Protein AF-A0A077ZSB2-F1 (afdb_monomer_lite)

Foldseek 3Di:
DVLVCLQCVLVVVLVVCVVCLVVCVVDPVVCVVCVVLVPFFDSPDNLLSVLSSLVSVLVSVLVCCVPPVVVPVVVSLVVNLVSLVVNLVSLVPPVGGPDPLVSVLSNLVSVLSNVLSVLVNVLVPPPDDPVRNVVSVVVNVVSVVVNVVSVVVVVCVVVVVVVVVCVVCVVVVVVVVVVVVVVVVVVVVVVVVVVVVVVVVVCVVPPPPDDDDDDPPPVVVVVVVVVVVVVVVVVVVVVVVVVVVVVVVVVVVVVVVVVVVVVVVVVLVPDPDVRPVVVVVVVVVVVVVVVVVVVVVVVVVVVVVVVVVVVVVVVVVVVVVVVVVVVVVVVVVVVVD

pLDDT: mean 81.07, std 14.46, range [44.09, 97.81]

Organism: Stylonychia lemnae (NCBI:txid5949)

Structure (mmCIF, N/CA/C/O backbone):
data_AF-A0A077ZSB2-F1
#
_entry.id   AF-A0A077ZSB2-F1
#
loop_
_atom_site.group_PDB
_atom_site.id
_atom_site.type_symbol
_atom_site.label_atom_id
_atom_site.label_alt_id
_atom_site.label_comp_id
_atom_site.label_asym_id
_atom_site.label_entity_id
_atom_site.label_seq_id
_atom_site.pdbx_PDB_ins_code
_atom_site.Cartn_x
_atom_site.Cartn_y
_atom_site.Cartn_z
_atom_site.occupancy
_atom_site.B_iso_or_equiv
_atom_site.auth_seq_id
_atom_site.auth_comp_id
_atom_site.auth_asym_id
_atom_site.auth_atom_id
_atom_site.pdbx_PDB_model_num
ATOM 1 N N . MET A 1 1 ? 2.106 -27.077 -16.734 1.00 80.88 1 MET A N 1
ATOM 2 C CA . MET A 1 1 ? 1.036 -27.061 -15.708 1.00 80.88 1 MET A CA 1
ATOM 3 C C . MET A 1 1 ? 1.114 -25.832 -14.797 1.00 80.88 1 MET A C 1
ATOM 5 O O . MET A 1 1 ? 0.151 -25.081 -14.776 1.00 80.88 1 MET A O 1
ATOM 9 N N . LEU A 1 2 ? 2.244 -25.557 -14.123 1.00 84.25 2 LEU A N 1
ATOM 10 C CA . LEU A 1 2 ? 2.398 -24.387 -13.229 1.00 84.25 2 LEU A CA 1
ATOM 11 C C . LEU A 1 2 ? 2.104 -23.034 -13.900 1.00 84.25 2 LEU A C 1
ATOM 13 O O . LEU A 1 2 ? 1.427 -22.194 -13.317 1.00 84.25 2 LEU A O 1
ATOM 17 N N . PHE A 1 3 ? 2.546 -22.854 -15.148 1.00 83.38 3 PHE A N 1
ATOM 18 C CA . PHE A 1 3 ? 2.273 -21.639 -15.919 1.00 83.38 3 PHE A CA 1
ATOM 19 C C . PHE A 1 3 ? 0.771 -21.382 -16.103 1.00 83.38 3 PHE A C 1
ATOM 21 O O . PHE A 1 3 ? 0.303 -20.279 -15.848 1.00 83.38 3 PHE A O 1
ATOM 28 N N . VAL A 1 4 ? 0.005 -22.422 -16.455 1.00 86.25 4 VAL A N 1
ATOM 29 C CA . VAL A 1 4 ? -1.449 -22.322 -16.657 1.00 86.25 4 VAL A CA 1
ATOM 30 C C . VAL A 1 4 ? -2.137 -21.901 -15.361 1.00 86.25 4 VAL A C 1
ATOM 32 O O . VAL A 1 4 ? -2.891 -20.934 -15.368 1.00 86.25 4 VAL A O 1
ATOM 35 N N . VAL A 1 5 ? -1.797 -22.549 -14.240 1.00 87.44 5 VAL A N 1
ATOM 36 C CA . VAL A 1 5 ? -2.336 -22.216 -12.909 1.00 87.44 5 VAL A CA 1
ATOM 37 C C . VAL A 1 5 ? -2.043 -20.759 -12.538 1.00 87.44 5 VAL A C 1
ATOM 39 O O . VAL A 1 5 ? -2.923 -20.048 -12.050 1.00 87.44 5 VAL A O 1
ATOM 42 N N . TYR A 1 6 ? -0.822 -20.294 -12.810 1.00 86.00 6 TYR A N 1
ATOM 43 C CA . TYR A 1 6 ? -0.421 -18.920 -12.529 1.00 86.00 6 TYR A CA 1
ATOM 44 C C . TYR A 1 6 ? -1.165 -17.914 -13.419 1.00 86.00 6 TYR A C 1
ATOM 46 O O . TYR A 1 6 ? -1.637 -16.895 -12.921 1.00 86.00 6 TYR A O 1
ATOM 54 N N . THR A 1 7 ? -1.361 -18.226 -14.706 1.00 83.44 7 THR A N 1
ATOM 55 C CA . THR A 1 7 ? -2.115 -17.366 -15.634 1.00 83.44 7 THR A CA 1
ATOM 56 C C . THR A 1 7 ? -3.616 -17.321 -15.354 1.00 83.44 7 THR A C 1
ATOM 58 O O . THR A 1 7 ? -4.238 -16.280 -15.544 1.00 83.44 7 THR A O 1
ATOM 61 N N . SER A 1 8 ? -4.210 -18.417 -14.872 1.00 89.00 8 SER A N 1
ATOM 62 C CA . SER A 1 8 ? -5.643 -18.478 -14.569 1.00 89.00 8 SER A CA 1
ATOM 63 C C . SER A 1 8 ? -5.999 -17.838 -13.227 1.00 89.00 8 SER A C 1
ATOM 65 O O . SER A 1 8 ? -7.139 -17.422 -13.037 1.00 89.00 8 SER A O 1
ATOM 67 N N . SER A 1 9 ? -5.045 -17.742 -12.295 1.00 89.56 9 SER A N 1
ATOM 68 C CA . SER A 1 9 ? -5.274 -17.226 -10.938 1.00 89.56 9 SER A CA 1
ATOM 69 C C . SER A 1 9 ? -5.887 -15.812 -10.895 1.00 89.56 9 SER A C 1
ATOM 71 O O . SER A 1 9 ? -6.912 -15.644 -10.235 1.00 89.56 9 SER A O 1
ATOM 73 N N . PRO A 1 10 ? -5.389 -14.798 -11.633 1.00 88.81 10 PRO A N 1
ATOM 74 C CA . PRO A 1 10 ? -5.943 -13.441 -11.588 1.00 88.81 10 PRO A CA 1
ATOM 75 C C . PRO A 1 10 ? -7.359 -13.369 -12.162 1.00 88.81 10 PRO A C 1
ATOM 77 O O . PRO A 1 10 ? -8.192 -12.613 -11.667 1.00 88.81 10 PRO A O 1
ATOM 80 N N . ILE A 1 11 ? -7.639 -14.186 -13.183 1.00 89.50 11 ILE A N 1
ATOM 81 C CA . ILE A 1 11 ? -8.963 -14.297 -13.804 1.00 89.50 11 ILE A CA 1
ATOM 82 C C . ILE A 1 11 ? -9.933 -14.937 -12.814 1.00 89.50 11 ILE A C 1
ATOM 84 O O . ILE A 1 11 ? -11.023 -14.416 -12.607 1.00 89.50 11 ILE A O 1
ATOM 88 N N . LEU A 1 12 ? -9.521 -16.023 -12.155 1.00 91.50 12 LEU A N 1
ATOM 89 C CA . LEU A 1 12 ? -10.334 -16.704 -11.152 1.00 91.50 12 LEU A CA 1
ATOM 90 C C . LEU A 1 12 ? -10.606 -15.794 -9.953 1.00 91.50 12 LEU A C 1
ATOM 92 O O . LEU A 1 12 ? -11.745 -15.731 -9.500 1.00 91.50 12 LEU A O 1
ATOM 96 N N . ILE A 1 13 ? -9.601 -15.041 -9.490 1.00 89.56 13 ILE A N 1
ATOM 97 C CA . ILE A 1 13 ? -9.779 -14.000 -8.473 1.00 89.56 13 ILE A CA 1
ATOM 98 C C . ILE A 1 13 ? -10.804 -12.984 -8.976 1.00 89.56 13 ILE A C 1
ATOM 100 O O . ILE A 1 13 ? -11.804 -12.783 -8.303 1.00 89.56 13 ILE A O 1
ATOM 104 N N . GLY A 1 14 ? -10.637 -12.414 -10.172 1.00 88.69 14 GLY A N 1
ATOM 105 C CA . GLY A 1 14 ? -11.590 -11.461 -10.749 1.00 88.69 14 GLY A CA 1
ATOM 106 C C . GLY A 1 14 ? -13.025 -11.993 -10.800 1.00 88.69 14 GLY A C 1
ATOM 107 O O . GLY A 1 14 ? -13.938 -11.340 -10.302 1.00 88.69 14 GLY A O 1
ATOM 108 N N . VAL A 1 15 ? -13.228 -13.206 -11.318 1.00 91.50 15 VAL A N 1
ATOM 109 C CA . VAL A 1 15 ? -14.544 -13.866 -11.364 1.00 91.50 15 VAL A CA 1
ATOM 110 C C . VAL A 1 15 ? -15.108 -14.068 -9.957 1.00 91.50 15 VAL A C 1
ATOM 112 O O . VAL A 1 15 ? -16.276 -13.770 -9.714 1.00 91.50 15 VAL A O 1
ATOM 115 N N . LEU A 1 16 ? -14.281 -14.519 -9.011 1.00 91.69 16 LEU A N 1
ATOM 116 C CA . LEU A 1 16 ? -14.670 -14.715 -7.616 1.00 91.69 16 LEU A CA 1
ATOM 117 C C . LEU A 1 16 ? -15.077 -13.393 -6.951 1.00 91.69 16 LEU A C 1
ATOM 119 O O . LEU A 1 16 ? -16.075 -13.381 -6.226 1.00 91.69 16 LEU A O 1
ATOM 123 N N . LEU A 1 17 ? -14.343 -12.302 -7.205 1.00 87.12 17 LEU A N 1
ATOM 124 C CA . LEU A 1 17 ? -14.636 -10.960 -6.689 1.00 87.12 17 LEU A CA 1
ATOM 125 C C . LEU A 1 17 ? -15.988 -10.464 -7.223 1.00 87.12 17 LEU A C 1
ATOM 127 O O . LEU A 1 17 ? -16.837 -10.022 -6.452 1.00 87.12 17 LEU A O 1
ATOM 131 N N . VAL A 1 18 ? -16.212 -10.587 -8.534 1.00 88.31 18 VAL A N 1
ATOM 132 C CA . VAL A 1 18 ? -17.446 -10.125 -9.183 1.00 88.31 18 VAL A CA 1
ATOM 133 C C . VAL A 1 18 ? -18.654 -10.940 -8.726 1.00 88.31 18 VAL A C 1
ATOM 135 O O . VAL A 1 18 ? -19.686 -10.371 -8.375 1.00 88.31 18 VAL A O 1
ATOM 138 N N . TYR A 1 19 ? -18.521 -12.266 -8.670 1.00 92.44 19 TYR A N 1
ATOM 139 C CA . TYR A 1 19 ? -19.619 -13.156 -8.297 1.00 92.44 19 TYR A CA 1
ATOM 140 C C . TYR A 1 19 ? -20.021 -13.021 -6.820 1.00 92.44 19 TYR A C 1
ATOM 142 O O . TYR A 1 19 ? -21.202 -13.087 -6.484 1.00 92.44 19 TYR A O 1
ATOM 150 N N . ASN A 1 20 ? -19.059 -12.803 -5.916 1.00 90.81 20 ASN A N 1
ATOM 151 C CA . ASN A 1 20 ? -19.322 -12.750 -4.473 1.00 90.81 20 ASN A CA 1
ATOM 152 C C . ASN A 1 20 ? -19.523 -11.334 -3.911 1.00 90.81 20 ASN A C 1
ATOM 154 O O . ASN A 1 20 ? -19.636 -11.194 -2.691 1.00 90.81 20 ASN A O 1
ATOM 158 N N . ASN A 1 21 ? -19.625 -10.300 -4.752 1.00 85.81 21 ASN A N 1
ATOM 159 C CA . ASN A 1 21 ? -19.766 -8.913 -4.293 1.00 85.81 21 ASN A CA 1
ATOM 160 C C . ASN A 1 21 ? -20.956 -8.729 -3.319 1.00 85.81 21 ASN A C 1
ATOM 162 O O . ASN A 1 21 ? -20.813 -8.167 -2.237 1.00 85.81 21 ASN A O 1
ATOM 166 N N . GLN A 1 22 ? -22.110 -9.342 -3.608 1.00 87.62 22 GLN A N 1
ATOM 167 C CA . GLN A 1 22 ? -23.281 -9.262 -2.718 1.00 87.62 22 GLN A CA 1
ATOM 168 C C . GLN A 1 22 ? -23.070 -9.934 -1.349 1.00 87.62 22 GLN A C 1
ATOM 170 O O . GLN A 1 22 ? -23.682 -9.537 -0.355 1.00 87.62 22 GLN A O 1
ATOM 175 N N . LYS A 1 23 ? -22.225 -10.972 -1.279 1.00 88.44 23 LYS A N 1
ATOM 176 C CA . LYS A 1 23 ? -21.911 -11.661 -0.016 1.00 88.44 23 LYS A CA 1
ATOM 177 C C . LYS A 1 23 ? -20.945 -10.850 0.840 1.00 88.44 23 LYS A C 1
ATOM 179 O O . LYS A 1 23 ? -20.988 -10.971 2.065 1.00 88.44 23 LYS A O 1
ATOM 184 N N . LEU A 1 24 ? -20.117 -10.018 0.211 1.00 82.69 24 LEU A N 1
ATOM 185 C CA . LEU A 1 24 ? -19.143 -9.175 0.894 1.00 82.69 24 LEU A CA 1
ATOM 186 C C . LEU A 1 24 ? -19.788 -8.153 1.819 1.00 82.69 24 LEU A C 1
ATOM 188 O O . LEU A 1 24 ? -19.311 -7.936 2.932 1.00 82.69 24 LEU A O 1
ATOM 192 N N . GLU A 1 25 ? -20.868 -7.535 1.350 1.00 85.12 25 GLU A N 1
ATOM 193 C CA . GLU A 1 25 ? -21.575 -6.508 2.111 1.00 85.12 25 GLU A CA 1
ATOM 194 C C . GLU A 1 25 ? -22.353 -7.110 3.286 1.00 85.12 25 GLU A C 1
ATOM 196 O O . GLU A 1 25 ? -22.452 -6.493 4.345 1.00 85.12 25 GLU A O 1
ATOM 201 N N . LYS A 1 26 ? -22.867 -8.337 3.127 1.00 91.12 26 LYS A N 1
ATOM 202 C CA . LYS A 1 26 ? -23.776 -8.962 4.098 1.00 91.12 26 LYS A CA 1
ATOM 203 C C . LYS A 1 26 ? -23.074 -9.783 5.182 1.00 91.12 26 LYS A C 1
ATOM 205 O O . LYS A 1 26 ? -23.575 -9.847 6.302 1.00 91.12 26 LYS A O 1
ATOM 210 N N . HIS A 1 27 ? -21.933 -10.417 4.895 1.00 92.38 27 HIS A N 1
ATOM 211 C CA . HIS A 1 27 ? -21.295 -11.354 5.828 1.00 92.38 27 HIS A CA 1
ATOM 212 C C . HIS A 1 27 ? -19.973 -10.824 6.404 1.00 92.38 27 HIS A C 1
ATOM 214 O O . HIS A 1 27 ? -18.944 -10.808 5.728 1.00 92.38 27 HIS A O 1
ATOM 220 N N . GLN A 1 28 ? -19.959 -10.498 7.705 1.00 90.69 28 GLN A N 1
ATOM 221 C CA . GLN A 1 28 ? -18.741 -10.062 8.410 1.00 90.69 28 GLN A CA 1
ATOM 222 C C . GLN A 1 28 ? -17.604 -11.095 8.343 1.00 90.69 28 GLN A C 1
ATOM 224 O O . GLN A 1 28 ? -16.454 -10.716 8.143 1.00 90.69 28 GLN A O 1
ATOM 229 N N . ASN A 1 29 ? -17.911 -12.395 8.424 1.00 91.38 29 ASN A N 1
ATOM 230 C CA . ASN A 1 29 ? -16.898 -13.455 8.331 1.00 91.38 29 ASN A CA 1
ATOM 231 C C . ASN A 1 29 ? -16.194 -13.466 6.967 1.00 91.38 29 ASN A C 1
ATOM 233 O O . ASN A 1 29 ? -14.975 -13.624 6.900 1.00 91.38 29 ASN A O 1
ATOM 237 N N . PHE A 1 30 ? -16.945 -13.232 5.884 1.00 89.50 30 PHE A N 1
ATOM 238 C CA . PHE A 1 30 ? -16.382 -13.145 4.536 1.00 89.50 30 PHE A CA 1
ATOM 239 C C . PHE A 1 30 ? -15.474 -11.918 4.407 1.00 89.50 30 PHE A C 1
ATOM 241 O O . PHE A 1 30 ? -14.370 -12.002 3.871 1.00 89.50 30 PHE A O 1
ATOM 248 N N . LYS A 1 31 ? -15.904 -10.791 4.985 1.00 86.19 31 LYS A N 1
ATOM 249 C CA . LYS A 1 31 ? -15.111 -9.561 5.046 1.00 86.19 31 LYS A CA 1
ATOM 250 C C . LYS A 1 31 ? -13.824 -9.724 5.855 1.00 86.19 31 LYS A C 1
ATOM 252 O O . LYS A 1 31 ? -12.843 -9.081 5.522 1.00 86.19 31 LYS A O 1
ATOM 257 N N . ILE A 1 32 ? -13.783 -10.568 6.884 1.00 87.62 32 ILE A N 1
ATOM 258 C CA . ILE A 1 32 ? -12.544 -10.824 7.639 1.00 87.62 32 ILE A CA 1
ATOM 259 C C . ILE A 1 32 ? -11.570 -11.675 6.815 1.00 87.62 32 ILE A C 1
ATOM 261 O O . ILE A 1 32 ? -10.390 -11.347 6.747 1.00 87.62 32 ILE A O 1
ATOM 265 N N . GLN A 1 33 ? -12.057 -12.730 6.154 1.00 89.56 33 GLN A N 1
ATOM 266 C CA . GLN A 1 33 ? -11.206 -13.647 5.384 1.00 89.56 33 GLN A CA 1
ATOM 267 C C . GLN A 1 33 ? -10.634 -13.009 4.117 1.00 89.56 33 GLN A C 1
ATOM 269 O O . GLN A 1 33 ? -9.452 -13.164 3.825 1.00 89.56 33 GLN A O 1
ATOM 274 N N . PHE A 1 34 ? -11.462 -12.270 3.377 1.00 88.88 34 PHE A N 1
ATOM 275 C CA . PHE A 1 34 ? -11.057 -11.655 2.113 1.00 88.88 34 PHE A CA 1
ATOM 276 C C . PHE A 1 34 ? -10.784 -10.157 2.234 1.00 88.88 34 PHE A C 1
ATOM 278 O O . PHE A 1 34 ? -10.397 -9.532 1.254 1.00 88.88 34 PHE A O 1
ATOM 285 N N . GLY A 1 35 ? -10.955 -9.562 3.416 1.00 83.12 35 GLY A N 1
ATOM 286 C CA . GLY A 1 35 ? -10.875 -8.113 3.617 1.00 83.12 35 GLY A CA 1
ATOM 287 C C . GLY A 1 35 ? -9.555 -7.486 3.205 1.00 83.12 35 GLY A C 1
ATOM 288 O O . GLY A 1 35 ? -9.546 -6.322 2.826 1.00 83.12 35 GLY A O 1
ATOM 289 N N . SER A 1 36 ? -8.460 -8.245 3.209 1.00 83.75 36 SER A N 1
ATOM 290 C CA . SER A 1 36 ? -7.164 -7.780 2.707 1.00 83.75 36 SER A CA 1
ATOM 291 C C . SER A 1 36 ? -7.177 -7.477 1.205 1.00 83.75 36 SER A C 1
ATOM 293 O O . SER A 1 36 ? -6.516 -6.532 0.789 1.00 83.75 36 SER A O 1
ATOM 295 N N . LEU A 1 37 ? -7.959 -8.210 0.400 1.00 82.12 37 LEU A N 1
ATOM 296 C CA . LEU A 1 37 ? -8.131 -7.947 -1.038 1.00 82.12 37 LEU A CA 1
ATOM 297 C C . LEU A 1 37 ? -8.968 -6.690 -1.312 1.00 82.12 37 LEU A C 1
ATOM 299 O O . LEU A 1 37 ? -8.843 -6.097 -2.379 1.00 82.12 37 LEU A O 1
ATOM 303 N N . TYR A 1 38 ? -9.815 -6.289 -0.362 1.00 80.44 38 TYR A N 1
ATOM 304 C CA . TYR A 1 38 ? -10.724 -5.144 -0.494 1.00 80.44 38 TYR A CA 1
ATOM 305 C C . TYR A 1 38 ? -10.305 -3.944 0.352 1.00 80.44 38 TYR A C 1
ATOM 307 O O . TYR A 1 38 ? -10.999 -2.926 0.365 1.00 80.44 38 TYR A O 1
ATOM 315 N N . ALA A 1 39 ? -9.199 -4.057 1.086 1.00 79.44 39 ALA A N 1
ATOM 316 C CA . ALA A 1 39 ? -8.724 -2.986 1.937 1.00 79.44 39 ALA A CA 1
ATOM 317 C C . ALA A 1 39 ? -8.458 -1.751 1.063 1.00 79.44 39 ALA A C 1
ATOM 319 O O . ALA A 1 39 ? -7.684 -1.805 0.113 1.00 79.44 39 ALA A O 1
ATOM 320 N N . ASN A 1 40 ? -9.143 -0.653 1.385 1.00 83.81 40 ASN A N 1
ATOM 321 C CA . ASN A 1 40 ? -9.026 0.666 0.755 1.00 83.81 40 ASN A CA 1
ATOM 322 C C . ASN A 1 40 ? -9.603 0.815 -0.668 1.00 83.81 40 ASN A C 1
ATOM 324 O O . ASN A 1 40 ? -9.494 1.902 -1.240 1.00 83.81 40 ASN A O 1
ATOM 328 N N . VAL A 1 41 ? -10.270 -0.201 -1.227 1.00 87.88 41 VAL A N 1
ATOM 329 C CA . VAL A 1 41 ? -10.926 -0.117 -2.546 1.00 87.88 41 VAL A CA 1
ATOM 330 C C . VAL A 1 41 ? -12.383 0.330 -2.390 1.00 87.88 41 VAL A C 1
ATOM 332 O O . VAL A 1 41 ? -13.088 -0.137 -1.496 1.00 87.88 41 VAL A O 1
ATOM 335 N N . LYS A 1 42 ? -12.858 1.240 -3.250 1.00 88.62 42 LYS A N 1
ATOM 336 C CA . LYS A 1 42 ? -14.277 1.641 -3.253 1.00 88.62 42 LYS A CA 1
ATOM 337 C C . LYS A 1 42 ? -15.144 0.467 -3.710 1.00 88.62 42 LYS A C 1
ATOM 339 O O . LYS A 1 42 ? -15.004 0.013 -4.839 1.00 88.62 42 LYS A O 1
ATOM 344 N N . THR A 1 43 ? -16.050 -0.009 -2.862 1.00 84.88 43 THR A N 1
ATOM 345 C CA . THR A 1 43 ? -16.903 -1.170 -3.181 1.00 84.88 43 THR A CA 1
ATOM 346 C C . THR A 1 43 ? -18.102 -0.828 -4.067 1.00 84.88 43 THR A C 1
ATOM 348 O O . THR A 1 43 ? -18.699 -1.716 -4.671 1.00 84.88 43 THR A O 1
ATOM 351 N N . GLU A 1 44 ? -18.438 0.459 -4.179 1.00 86.31 44 GLU A N 1
ATOM 352 C CA . GLU A 1 44 ? -19.617 0.943 -4.909 1.00 86.31 44 GLU A CA 1
ATOM 353 C C . GLU A 1 44 ? -19.479 0.819 -6.432 1.00 86.31 44 GLU A C 1
ATOM 355 O O . GLU A 1 44 ? -20.477 0.709 -7.141 1.00 86.31 44 GLU A O 1
ATOM 360 N N . GLN A 1 45 ? -18.249 0.844 -6.954 1.00 87.44 45 GLN A N 1
ATOM 361 C CA . GLN A 1 45 ? -17.995 0.896 -8.390 1.00 87.44 45 GLN A CA 1
ATOM 362 C C . GLN A 1 45 ? -17.327 -0.387 -8.875 1.00 87.44 45 GLN A C 1
ATOM 364 O O . GLN A 1 45 ? -16.279 -0.791 -8.376 1.00 87.44 45 GLN A O 1
ATOM 369 N N . PHE A 1 46 ? -17.908 -0.996 -9.913 1.00 87.75 46 PHE A N 1
ATOM 370 C CA . PHE A 1 46 ? -17.350 -2.192 -10.549 1.00 87.75 46 PHE A CA 1
ATOM 371 C C . PHE A 1 46 ? -15.905 -1.979 -11.034 1.00 87.75 46 PHE A C 1
ATOM 373 O O . PHE A 1 46 ? -15.060 -2.867 -10.927 1.00 87.75 46 PHE A O 1
ATOM 380 N N . THR A 1 47 ? -15.611 -0.771 -11.520 1.00 88.06 47 THR A N 1
ATOM 381 C CA . THR A 1 47 ? -14.283 -0.367 -11.992 1.00 88.06 47 THR A CA 1
ATOM 382 C C . THR A 1 47 ? -13.233 -0.503 -10.891 1.00 88.06 47 THR A C 1
ATOM 384 O O . THR A 1 47 ? -12.154 -1.040 -11.119 1.00 88.06 47 THR A O 1
ATOM 387 N N . SER A 1 48 ? -13.537 -0.146 -9.649 1.00 88.75 48 SER A N 1
ATOM 388 C CA . SER A 1 48 ? -12.573 -0.270 -8.556 1.00 88.75 48 SER A CA 1
ATOM 389 C C . SER A 1 48 ? -12.083 -1.713 -8.335 1.00 88.75 48 SER A C 1
ATOM 391 O O . SER A 1 48 ? -10.905 -1.902 -8.037 1.00 88.75 48 SER A O 1
ATOM 393 N N . TYR A 1 49 ? -12.907 -2.739 -8.590 1.00 86.88 49 TYR A N 1
ATOM 394 C CA . TYR A 1 49 ? -12.474 -4.146 -8.521 1.00 86.88 49 TYR A CA 1
ATOM 395 C C . TYR A 1 49 ? -11.543 -4.552 -9.663 1.00 86.88 49 TYR A C 1
ATOM 397 O O . TYR A 1 49 ? -10.593 -5.310 -9.450 1.00 86.88 49 TYR A O 1
ATOM 405 N N . LEU A 1 50 ? -11.788 -4.031 -10.870 1.00 90.19 50 LEU A N 1
ATOM 406 C CA . LEU A 1 50 ? -10.934 -4.292 -12.029 1.00 90.19 50 LEU A CA 1
ATOM 407 C C . LEU A 1 50 ? -9.504 -3.802 -11.803 1.00 90.19 50 LEU A C 1
ATOM 409 O O . LEU A 1 50 ? -8.586 -4.356 -12.398 1.00 90.19 50 LEU A O 1
ATOM 413 N N . TYR A 1 51 ? -9.298 -2.827 -10.911 1.00 91.25 51 TYR A N 1
ATOM 414 C CA . TYR A 1 51 ? -7.963 -2.340 -10.582 1.00 91.25 51 TYR A CA 1
ATOM 415 C C . TYR A 1 51 ? -7.054 -3.442 -10.029 1.00 91.25 51 TYR A C 1
ATOM 417 O O . TYR A 1 51 ? -5.956 -3.658 -10.538 1.00 91.25 51 TYR A O 1
ATOM 425 N N . ASN A 1 52 ? -7.530 -4.188 -9.029 1.00 89.62 52 ASN A N 1
ATOM 426 C CA . ASN A 1 52 ? -6.755 -5.271 -8.423 1.00 89.62 52 ASN A CA 1
ATOM 427 C C . ASN A 1 52 ? -6.437 -6.368 -9.446 1.00 89.62 52 ASN A C 1
ATOM 429 O O . ASN A 1 52 ? -5.325 -6.896 -9.473 1.00 89.62 52 ASN A O 1
ATOM 433 N N . VAL A 1 53 ? -7.394 -6.678 -10.325 1.00 90.31 53 VAL A N 1
ATOM 434 C CA . VAL A 1 53 ? -7.194 -7.643 -11.413 1.00 90.31 53 VAL A CA 1
ATOM 435 C C . VAL A 1 53 ? -6.148 -7.129 -12.403 1.00 90.31 53 VAL A C 1
ATOM 437 O O . VAL A 1 53 ? -5.214 -7.861 -12.721 1.00 90.31 53 VAL A O 1
ATOM 440 N N . ALA A 1 54 ? -6.249 -5.871 -12.840 1.00 91.75 54 ALA A N 1
ATOM 441 C CA . ALA A 1 54 ? -5.298 -5.238 -13.752 1.00 91.75 54 ALA A CA 1
ATOM 442 C C . ALA A 1 54 ? -3.881 -5.195 -13.163 1.00 91.75 54 ALA A C 1
ATOM 444 O O . ALA A 1 54 ? -2.908 -5.484 -13.856 1.00 91.75 54 ALA A O 1
ATOM 445 N N . PHE A 1 55 ? -3.757 -4.913 -11.866 1.00 89.62 55 PHE A N 1
ATOM 446 C CA . PHE A 1 55 ? -2.478 -4.884 -11.165 1.00 89.62 55 PHE A CA 1
ATOM 447 C C . PHE A 1 55 ? -1.789 -6.256 -11.143 1.00 89.62 55 PHE A C 1
ATOM 449 O O . PHE A 1 55 ? -0.589 -6.355 -11.413 1.00 89.62 55 PHE A O 1
ATOM 456 N N . ILE A 1 56 ? -2.538 -7.326 -10.857 1.00 90.62 56 ILE A N 1
ATOM 457 C CA . ILE A 1 56 ? -2.004 -8.693 -10.897 1.00 90.62 56 ILE A CA 1
ATOM 458 C C . ILE A 1 56 ? -1.702 -9.102 -12.346 1.00 90.62 56 ILE A C 1
ATOM 460 O O . ILE A 1 56 ? -0.642 -9.672 -12.610 1.00 90.62 56 ILE A O 1
ATOM 464 N N . LEU A 1 57 ? -2.588 -8.774 -13.290 1.00 91.31 57 LEU A N 1
ATOM 465 C CA . LEU A 1 57 ? -2.410 -9.076 -14.710 1.00 91.31 57 LEU A CA 1
ATOM 466 C C . LEU A 1 57 ? -1.147 -8.418 -15.275 1.00 91.31 57 LEU A C 1
ATOM 468 O O . LEU A 1 57 ? -0.408 -9.064 -16.008 1.00 91.31 57 LEU A O 1
ATOM 472 N N . ARG A 1 58 ? -0.845 -7.180 -14.877 1.00 91.25 58 ARG A N 1
ATOM 473 C CA . ARG A 1 58 ? 0.406 -6.496 -15.222 1.00 91.25 58 ARG A CA 1
ATOM 474 C C . ARG A 1 58 ? 1.637 -7.267 -14.743 1.00 91.25 58 ARG A C 1
ATOM 476 O O . ARG A 1 58 ? 2.593 -7.426 -15.495 1.00 91.25 58 ARG A O 1
ATOM 483 N N . ARG A 1 59 ? 1.631 -7.764 -13.500 1.00 91.38 59 ARG A N 1
ATOM 484 C CA . ARG A 1 59 ? 2.747 -8.566 -12.959 1.00 91.38 59 ARG A CA 1
ATOM 485 C C . ARG A 1 59 ? 2.913 -9.879 -13.718 1.00 91.38 59 ARG A C 1
ATOM 487 O O . ARG A 1 59 ? 4.033 -10.269 -14.035 1.00 91.38 59 ARG A O 1
ATOM 494 N N . LEU A 1 60 ? 1.795 -10.530 -14.029 1.00 91.12 60 LEU A N 1
ATOM 495 C CA . LEU A 1 60 ? 1.772 -11.741 -14.839 1.00 91.12 60 LEU A CA 1
ATOM 496 C C . LEU A 1 60 ? 2.338 -11.475 -16.240 1.00 91.12 60 LEU A C 1
ATOM 498 O O . LEU A 1 60 ? 3.207 -12.208 -16.698 1.00 91.12 60 LEU A O 1
ATOM 502 N N . GLN A 1 61 ? 1.881 -10.409 -16.893 1.00 94.12 61 GLN A N 1
ATOM 503 C CA . GLN A 1 61 ? 2.345 -10.001 -18.212 1.00 94.12 61 GLN A CA 1
ATOM 504 C C . GLN A 1 61 ? 3.846 -9.692 -18.196 1.00 94.12 61 GLN A C 1
ATOM 506 O O . GLN A 1 61 ? 4.561 -10.212 -19.043 1.00 94.12 61 GLN A O 1
ATOM 511 N N . PHE A 1 62 ? 4.360 -8.968 -17.200 1.00 92.31 62 PHE A N 1
ATOM 512 C CA . PHE A 1 62 ? 5.802 -8.740 -17.053 1.00 92.31 62 PHE A CA 1
ATOM 513 C C . PHE A 1 62 ? 6.603 -10.049 -16.935 1.00 92.31 62 PHE A C 1
ATOM 515 O O . PHE A 1 62 ? 7.606 -10.224 -17.628 1.00 92.31 62 PHE A O 1
ATOM 522 N N . ALA A 1 63 ? 6.137 -11.001 -16.118 1.00 92.88 63 ALA A N 1
ATOM 523 C CA . ALA A 1 63 ? 6.778 -12.310 -15.981 1.00 92.88 63 ALA A CA 1
ATOM 524 C C . ALA A 1 63 ? 6.769 -13.108 -17.299 1.00 92.88 63 ALA A C 1
ATOM 526 O O . ALA A 1 63 ? 7.777 -13.710 -17.6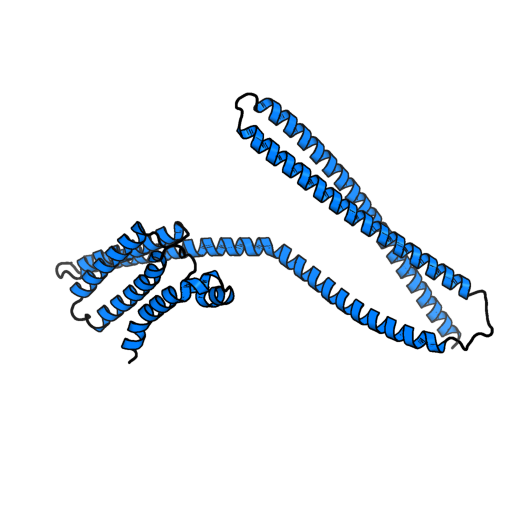64 1.00 92.88 63 ALA A O 1
ATOM 527 N N . ILE A 1 64 ? 5.656 -13.072 -18.041 1.00 92.12 64 ILE A N 1
ATOM 528 C CA . ILE A 1 64 ? 5.546 -13.684 -19.374 1.00 92.12 64 ILE A CA 1
ATOM 529 C C . ILE A 1 64 ? 6.550 -13.043 -20.336 1.00 92.12 64 ILE A C 1
ATOM 531 O O . ILE A 1 64 ? 7.266 -13.761 -21.032 1.00 92.12 64 ILE A O 1
ATOM 535 N N . MET A 1 65 ? 6.649 -11.712 -20.355 1.00 94.62 65 MET A N 1
ATOM 536 C CA . MET A 1 65 ? 7.576 -11.014 -21.248 1.00 94.62 65 MET A CA 1
ATOM 537 C C . MET A 1 65 ? 9.033 -11.396 -20.963 1.00 94.62 65 MET A C 1
ATOM 539 O O . MET A 1 65 ? 9.776 -11.643 -21.906 1.00 94.62 65 MET A O 1
ATOM 543 N N . ILE A 1 66 ? 9.432 -11.529 -19.691 1.00 92.69 66 ILE A N 1
ATOM 544 C CA . ILE A 1 66 ? 10.791 -11.973 -19.331 1.00 92.69 66 ILE A CA 1
ATOM 545 C C . ILE A 1 66 ? 11.080 -13.384 -19.858 1.00 92.69 66 ILE A C 1
ATOM 547 O O . ILE A 1 66 ? 12.145 -13.624 -20.420 1.00 92.69 66 ILE A O 1
ATOM 551 N N . VAL A 1 67 ? 10.149 -14.325 -19.667 1.00 94.12 67 VAL A N 1
ATOM 552 C CA . VAL A 1 67 ? 10.381 -15.743 -19.993 1.00 94.12 67 VAL A CA 1
ATOM 553 C C . VAL A 1 67 ? 10.336 -15.999 -21.498 1.00 94.12 67 VAL A C 1
ATOM 555 O O . VAL A 1 67 ? 11.177 -16.725 -22.020 1.00 94.12 67 VAL A O 1
ATOM 558 N N . PHE A 1 68 ? 9.358 -15.426 -22.200 1.00 95.56 68 PHE A N 1
ATOM 559 C CA . PHE A 1 68 ? 9.100 -15.752 -23.606 1.00 95.56 68 PHE A CA 1
ATOM 560 C C . PHE A 1 68 ? 9.707 -14.750 -24.592 1.00 95.56 68 PHE A C 1
ATOM 562 O O . PHE A 1 68 ? 9.941 -15.104 -25.744 1.00 95.56 68 PHE A O 1
ATOM 569 N N . VAL A 1 69 ? 9.964 -13.511 -24.165 1.00 95.44 69 VAL A N 1
ATOM 570 C CA . VAL A 1 69 ? 10.400 -12.402 -25.038 1.00 95.44 69 VAL A CA 1
ATOM 571 C C . VAL A 1 69 ? 11.813 -11.922 -24.670 1.00 95.44 69 VAL A C 1
ATOM 573 O O . VAL A 1 69 ? 12.232 -10.841 -25.070 1.00 95.44 69 VAL A O 1
ATOM 576 N N . GLY A 1 70 ? 12.599 -12.743 -23.963 1.00 94.56 70 GLY A N 1
ATOM 577 C CA . GLY A 1 70 ? 13.953 -12.383 -23.514 1.00 94.56 70 GLY A CA 1
ATOM 578 C C . GLY A 1 70 ? 14.934 -12.036 -24.644 1.00 94.56 70 GLY A C 1
ATOM 579 O O . GLY A 1 70 ? 15.840 -11.232 -24.445 1.00 94.56 70 GLY A O 1
ATOM 580 N N . ASN A 1 71 ? 14.718 -12.566 -25.853 1.00 96.12 71 ASN A N 1
ATOM 581 C CA . ASN A 1 71 ? 15.543 -12.257 -27.028 1.00 96.12 71 ASN A CA 1
ATOM 582 C C . ASN A 1 71 ? 15.261 -10.867 -27.629 1.00 96.12 71 ASN A C 1
ATOM 584 O O . ASN A 1 71 ? 16.037 -10.391 -28.453 1.00 96.12 71 ASN A O 1
ATOM 588 N N . TYR A 1 72 ? 14.155 -10.218 -27.246 1.00 95.94 72 TYR A N 1
ATOM 589 C CA . TYR A 1 72 ? 13.708 -8.948 -27.821 1.00 95.94 72 TYR A CA 1
ATOM 590 C C . TYR A 1 72 ? 13.488 -7.892 -26.724 1.00 95.94 72 TYR A C 1
ATOM 592 O O . TYR A 1 72 ? 12.343 -7.504 -26.454 1.00 95.94 72 TYR A O 1
ATOM 600 N N . PRO A 1 73 ? 14.567 -7.366 -26.110 1.00 93.75 73 PRO A N 1
ATOM 601 C CA . PRO A 1 73 ? 14.468 -6.411 -25.004 1.00 93.75 73 PRO A CA 1
ATOM 602 C C . PRO A 1 73 ? 13.704 -5.136 -25.390 1.00 93.75 73 PRO A C 1
ATOM 604 O O . PRO A 1 73 ? 12.937 -4.612 -24.587 1.00 93.75 73 PRO A O 1
ATOM 607 N N . CYS A 1 74 ? 13.815 -4.669 -26.639 1.00 93.56 74 CYS A N 1
ATOM 608 C CA . CYS A 1 74 ? 13.056 -3.509 -27.117 1.00 93.56 74 CYS A CA 1
ATOM 609 C C . CYS A 1 74 ? 11.538 -3.734 -27.039 1.00 93.56 74 CYS A C 1
ATOM 611 O O . CYS A 1 74 ? 10.810 -2.866 -26.562 1.00 93.56 74 CYS A O 1
ATOM 613 N N . ILE A 1 75 ? 11.055 -4.907 -27.467 1.00 95.50 75 ILE A N 1
ATOM 614 C CA . ILE A 1 75 ? 9.625 -5.249 -27.428 1.00 95.50 75 ILE A CA 1
ATOM 615 C C . ILE A 1 75 ? 9.159 -5.360 -25.974 1.00 95.50 75 ILE A C 1
ATOM 617 O O . ILE A 1 75 ? 8.083 -4.863 -25.633 1.00 95.50 75 ILE A O 1
ATOM 621 N N . GLN A 1 76 ? 9.981 -5.957 -25.107 1.00 95.50 76 GLN A N 1
ATOM 622 C CA . GLN A 1 76 ? 9.702 -6.051 -23.677 1.00 95.50 76 GLN A CA 1
ATOM 623 C C . GLN A 1 76 ? 9.511 -4.667 -23.045 1.00 95.50 76 GLN A C 1
ATOM 625 O O . GLN A 1 76 ? 8.493 -4.432 -22.391 1.00 95.50 76 GLN A O 1
ATOM 630 N N . ILE A 1 77 ? 10.445 -3.743 -23.278 1.00 95.00 77 ILE A N 1
ATOM 631 C CA . ILE A 1 77 ? 10.396 -2.401 -22.688 1.00 95.00 77 ILE A CA 1
ATOM 632 C C . ILE A 1 77 ? 9.227 -1.595 -23.259 1.00 95.00 77 ILE A C 1
ATOM 634 O O . ILE A 1 77 ? 8.466 -1.012 -22.490 1.00 95.00 77 ILE A O 1
ATOM 638 N N . MET A 1 78 ? 9.023 -1.609 -24.580 1.00 96.44 78 MET A N 1
ATOM 639 C CA . MET A 1 78 ? 7.922 -0.871 -25.212 1.00 96.44 78 MET A CA 1
ATOM 640 C C . MET A 1 78 ? 6.559 -1.354 -24.723 1.00 96.44 78 MET A C 1
ATOM 642 O O . MET A 1 78 ? 5.704 -0.544 -24.372 1.00 96.44 78 MET A O 1
ATOM 646 N N . THR A 1 79 ? 6.360 -2.670 -24.629 1.00 96.38 79 THR A N 1
ATOM 647 C CA . THR A 1 79 ? 5.107 -3.230 -24.101 1.00 96.38 79 THR A CA 1
ATOM 648 C C . THR A 1 79 ? 4.896 -2.814 -22.645 1.00 96.38 79 THR A C 1
ATOM 650 O O . THR A 1 79 ? 3.785 -2.451 -22.263 1.00 96.38 79 THR A O 1
ATOM 653 N N . GLN A 1 80 ? 5.956 -2.814 -21.831 1.00 95.94 80 GLN A N 1
ATOM 654 C CA . GLN A 1 80 ? 5.864 -2.391 -20.437 1.00 95.94 80 GLN A CA 1
ATOM 655 C C . GLN A 1 80 ? 5.525 -0.898 -20.306 1.00 95.94 80 GLN A C 1
ATOM 657 O O . GLN A 1 80 ? 4.697 -0.542 -19.470 1.00 95.94 80 GLN A O 1
ATOM 662 N N . ILE A 1 81 ? 6.097 -0.039 -21.156 1.00 96.44 81 ILE A N 1
ATOM 663 C CA . ILE A 1 81 ? 5.767 1.393 -21.225 1.00 96.44 81 ILE A CA 1
ATOM 664 C C . ILE A 1 81 ? 4.282 1.586 -21.544 1.00 96.44 81 ILE A C 1
ATOM 666 O O . ILE A 1 81 ? 3.598 2.325 -20.836 1.00 96.44 81 ILE A O 1
ATOM 670 N N . TRP A 1 82 ? 3.762 0.886 -22.558 1.00 97.19 82 TRP A N 1
ATOM 671 C CA . TRP A 1 82 ? 2.345 0.956 -22.926 1.00 97.19 82 TRP A CA 1
ATOM 672 C C . TRP A 1 82 ? 1.427 0.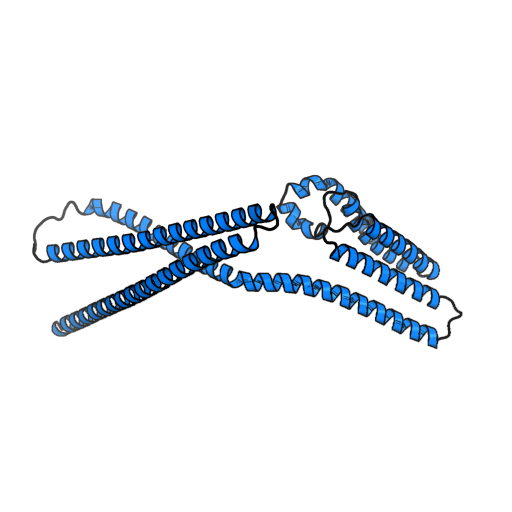534 -21.780 1.00 97.19 82 TRP A C 1
ATOM 674 O O . TRP A 1 82 ? 0.453 1.226 -21.483 1.00 97.19 82 TRP A O 1
ATOM 684 N N . VAL A 1 83 ? 1.746 -0.566 -21.097 1.00 96.31 83 VAL A N 1
ATOM 685 C CA . VAL A 1 83 ? 0.947 -1.044 -19.962 1.00 96.31 83 VAL A CA 1
ATOM 686 C C . VAL A 1 83 ? 1.006 -0.069 -18.787 1.00 96.31 83 VAL A C 1
ATOM 688 O O . VAL A 1 83 ? -0.039 0.259 -18.229 1.00 96.31 83 VAL A O 1
ATOM 691 N N . SER A 1 84 ? 2.184 0.462 -18.450 1.00 95.94 84 SER A N 1
ATOM 692 C CA . SER A 1 84 ? 2.317 1.500 -17.422 1.00 95.94 84 SER A CA 1
ATOM 693 C C . SER A 1 84 ? 1.524 2.760 -17.773 1.00 95.94 84 SER A C 1
ATOM 695 O O . SER A 1 84 ? 0.841 3.304 -16.909 1.00 95.94 84 SER A O 1
ATOM 697 N N . PHE A 1 85 ? 1.523 3.193 -19.036 1.00 96.50 85 PHE A N 1
ATOM 698 C CA . PHE A 1 85 ? 0.729 4.341 -19.477 1.00 96.50 85 PHE A CA 1
ATOM 699 C C . PHE A 1 85 ? -0.779 4.098 -19.314 1.00 96.50 85 PHE A C 1
ATOM 701 O O . PHE A 1 85 ? -1.495 4.953 -18.788 1.00 96.50 85 PHE A O 1
ATOM 708 N N . MET A 1 86 ? -1.260 2.906 -19.683 1.00 96.25 86 MET A N 1
ATOM 709 C CA . MET A 1 86 ? -2.657 2.510 -19.474 1.00 96.25 86 MET A CA 1
ATOM 710 C C . MET A 1 86 ? -3.021 2.470 -17.984 1.00 96.25 86 MET A C 1
ATOM 712 O O . MET A 1 86 ? -4.092 2.943 -17.605 1.00 96.25 86 MET A O 1
ATOM 716 N N . CYS A 1 87 ? -2.127 1.974 -17.121 1.00 95.00 87 CYS A N 1
ATOM 717 C CA . CYS A 1 87 ? -2.319 1.991 -15.670 1.00 95.00 87 CYS A CA 1
ATOM 718 C C . CYS A 1 87 ? -2.384 3.420 -15.112 1.00 95.00 87 CYS A C 1
ATOM 720 O O . CYS A 1 87 ? -3.279 3.717 -14.322 1.00 95.00 87 CYS A O 1
ATOM 722 N N . ILE A 1 88 ? -1.504 4.323 -15.553 1.00 96.12 88 ILE A N 1
ATOM 723 C CA . ILE A 1 88 ? -1.527 5.739 -15.151 1.00 96.12 88 ILE A CA 1
ATOM 724 C C . ILE A 1 88 ? -2.855 6.382 -15.549 1.00 96.12 88 ILE A C 1
ATOM 726 O O . ILE A 1 88 ? -3.521 6.993 -14.711 1.00 96.12 88 ILE A O 1
ATOM 730 N N . PHE A 1 89 ? -3.268 6.209 -16.808 1.00 96.62 89 PHE A N 1
ATOM 731 C CA . PHE A 1 89 ? -4.534 6.737 -17.311 1.00 96.62 89 PHE A CA 1
ATOM 732 C C . PHE A 1 89 ? -5.729 6.200 -16.511 1.00 96.62 89 PHE A C 1
ATOM 734 O O . PHE A 1 89 ? -6.636 6.955 -16.143 1.00 96.62 89 PHE A O 1
ATOM 741 N N . TYR A 1 90 ? -5.700 4.908 -16.185 1.00 95.69 90 TYR A N 1
ATOM 742 C CA . TYR A 1 90 ? -6.715 4.253 -15.375 1.00 95.69 90 TYR A CA 1
ATOM 743 C C . TYR A 1 90 ? -6.799 4.835 -13.957 1.00 95.69 90 TYR A C 1
ATOM 745 O O . TYR A 1 90 ? -7.878 5.245 -13.523 1.00 95.69 90 TYR A O 1
ATOM 753 N N . VAL A 1 91 ? -5.671 4.908 -13.240 1.00 95.50 91 VAL A N 1
ATOM 754 C CA . VAL A 1 91 ? -5.602 5.426 -11.862 1.00 95.50 91 VAL A CA 1
ATOM 755 C C . VAL A 1 91 ? -6.033 6.891 -11.815 1.00 95.50 91 VAL A C 1
ATOM 757 O O . VAL A 1 91 ? -6.807 7.276 -10.936 1.00 95.50 91 VAL A O 1
ATOM 760 N N . PHE A 1 92 ? -5.597 7.694 -12.788 1.00 95.50 92 PHE A N 1
ATOM 761 C CA . PHE A 1 92 ? -5.948 9.108 -12.881 1.00 95.50 92 PHE A CA 1
ATOM 762 C C . PHE A 1 92 ? -7.454 9.325 -13.095 1.00 95.50 92 PHE A C 1
ATOM 764 O O . PHE A 1 92 ? -8.058 10.173 -12.430 1.00 95.50 92 PHE A O 1
ATOM 771 N N . SER A 1 93 ? -8.065 8.531 -13.982 1.00 95.88 93 SER A N 1
ATOM 772 C CA . SER A 1 93 ? -9.474 8.673 -14.365 1.00 95.88 93 SER A CA 1
ATOM 773 C C . SER A 1 93 ? -10.433 8.093 -13.322 1.00 95.88 93 SER A C 1
ATOM 775 O O . SER A 1 93 ? -11.401 8.748 -12.944 1.00 95.88 93 SER A O 1
ATOM 777 N N . GLN A 1 94 ? -10.171 6.873 -12.840 1.00 95.56 94 GLN A N 1
ATOM 778 C CA . GLN A 1 94 ? -11.110 6.128 -11.991 1.00 95.56 94 GLN A CA 1
ATOM 779 C C . GLN A 1 94 ? -10.886 6.357 -10.491 1.00 95.56 94 GLN A C 1
ATOM 781 O O . GLN A 1 94 ? -11.831 6.241 -9.713 1.00 95.56 94 GLN A O 1
ATOM 786 N N . LYS A 1 95 ? -9.663 6.711 -10.063 1.00 95.88 95 LYS A N 1
ATOM 787 C CA . LYS A 1 95 ? -9.296 6.912 -8.644 1.00 95.88 95 LYS A CA 1
ATOM 788 C C . LYS A 1 95 ? -9.825 5.770 -7.755 1.00 95.88 95 LYS A C 1
ATOM 790 O O . LYS A 1 95 ? -10.729 6.001 -6.935 1.00 95.88 95 LYS A O 1
ATOM 795 N N . PRO A 1 96 ? -9.318 4.537 -7.948 1.00 93.75 96 PRO A N 1
ATOM 796 C CA . PRO A 1 96 ? -9.933 3.318 -7.420 1.00 93.75 96 PRO A CA 1
ATOM 797 C C . PRO A 1 96 ? -9.973 3.248 -5.885 1.00 93.75 96 PRO A C 1
ATOM 799 O O . PRO A 1 96 ? -10.838 2.560 -5.334 1.00 93.75 96 PRO A O 1
ATOM 802 N N . PHE A 1 97 ? -9.093 3.981 -5.192 1.00 94.44 97 PHE A N 1
ATOM 803 C CA . PHE A 1 97 ? -8.988 3.949 -3.734 1.00 94.44 97 PHE A CA 1
ATOM 804 C C . PHE A 1 97 ? -9.891 4.971 -3.039 1.00 94.44 97 PHE A C 1
ATOM 806 O O . PHE A 1 97 ? -10.163 6.056 -3.568 1.00 94.44 97 PHE A O 1
ATOM 813 N N . ILE A 1 98 ? -10.329 4.634 -1.822 1.00 93.69 98 ILE A N 1
ATOM 814 C CA . ILE A 1 98 ? -11.128 5.510 -0.949 1.00 93.69 98 ILE A CA 1
ATOM 815 C C . ILE A 1 98 ? -10.294 6.722 -0.519 1.00 93.69 98 ILE A C 1
ATOM 817 O O . ILE A 1 98 ? -10.751 7.864 -0.606 1.00 93.69 98 ILE A O 1
ATOM 821 N N . GLU A 1 99 ? -9.054 6.486 -0.087 1.00 93.19 99 GLU A N 1
ATOM 822 C CA . GLU A 1 99 ? -8.163 7.548 0.367 1.00 93.19 99 GLU A CA 1
ATOM 823 C C . GLU A 1 99 ? -7.455 8.230 -0.812 1.00 93.19 99 GLU A C 1
ATOM 825 O O . GLU A 1 99 ? -6.907 7.595 -1.716 1.00 93.19 99 GLU A O 1
ATOM 830 N N . LYS A 1 100 ? -7.434 9.569 -0.810 1.00 93.06 100 LYS A N 1
ATOM 831 C CA . LYS A 1 100 ? -6.720 10.343 -1.841 1.00 93.06 100 LYS A CA 1
ATOM 832 C C . LYS A 1 100 ? -5.208 10.099 -1.790 1.00 93.06 100 LYS A C 1
ATOM 834 O O . LYS A 1 100 ? -4.576 10.112 -2.840 1.00 93.06 100 LYS A O 1
ATOM 839 N N . SER A 1 101 ? -4.648 9.866 -0.601 1.00 91.31 101 SER A N 1
ATOM 840 C CA . SER A 1 101 ? -3.234 9.518 -0.412 1.00 91.31 101 SER A CA 1
ATOM 841 C C . SER A 1 101 ? -2.860 8.247 -1.160 1.00 91.31 101 SER A C 1
ATOM 843 O O . SER A 1 101 ? -1.863 8.252 -1.874 1.00 91.31 101 SER A O 1
ATOM 845 N N . ASP A 1 102 ? -3.681 7.203 -1.065 1.00 92.75 102 ASP A N 1
ATOM 846 C CA . ASP A 1 102 ? -3.416 5.919 -1.720 1.00 92.75 102 ASP A CA 1
ATOM 847 C C . ASP A 1 102 ? -3.425 6.076 -3.246 1.00 92.75 102 ASP A C 1
ATOM 849 O O . ASP A 1 102 ? -2.507 5.625 -3.923 1.00 92.75 102 ASP A O 1
ATOM 853 N N . ASN A 1 103 ? -4.388 6.832 -3.789 1.00 94.31 103 ASN A N 1
ATOM 854 C CA . ASN A 1 103 ? -4.435 7.139 -5.223 1.00 94.31 103 ASN A CA 1
ATOM 855 C C . ASN A 1 103 ? -3.200 7.925 -5.707 1.00 94.31 103 ASN A C 1
ATOM 857 O O . ASN A 1 103 ? -2.679 7.643 -6.782 1.00 94.31 103 ASN A O 1
ATOM 861 N N . ILE A 1 104 ? -2.738 8.919 -4.935 1.00 94.00 104 ILE A N 1
ATOM 862 C CA . ILE A 1 104 ? -1.542 9.711 -5.278 1.00 94.00 104 ILE A CA 1
ATOM 863 C C . ILE A 1 104 ? -0.287 8.838 -5.228 1.00 94.00 104 ILE A C 1
ATOM 865 O O . ILE A 1 104 ? 0.573 8.953 -6.096 1.00 94.00 104 ILE A O 1
ATOM 869 N N . THR A 1 105 ? -0.195 7.964 -4.228 1.00 93.38 105 THR A N 1
ATOM 870 C CA . THR A 1 105 ? 0.933 7.041 -4.050 1.00 93.38 105 THR A CA 1
ATOM 871 C C . THR A 1 105 ? 1.017 6.071 -5.213 1.00 93.38 105 THR A C 1
ATOM 873 O O . THR A 1 105 ? 2.081 5.889 -5.793 1.00 93.38 105 THR A O 1
ATOM 876 N N . GLU A 1 106 ? -0.120 5.506 -5.608 1.00 93.94 106 GLU A N 1
ATOM 877 C CA . GLU A 1 106 ? -0.162 4.579 -6.726 1.00 93.94 106 GLU A CA 1
ATOM 878 C C . GLU A 1 106 ? 0.162 5.269 -8.052 1.00 93.94 106 GLU A C 1
ATOM 880 O O . GLU A 1 106 ? 0.966 4.769 -8.832 1.00 93.94 106 GLU A O 1
ATOM 885 N N . PHE A 1 107 ? -0.367 6.474 -8.274 1.00 95.38 107 PHE A N 1
ATOM 886 C CA . PHE A 1 107 ? 0.017 7.292 -9.423 1.00 95.38 107 PHE A CA 1
ATOM 887 C C . PHE A 1 107 ? 1.530 7.574 -9.443 1.00 95.38 107 PHE A C 1
ATOM 889 O O . PHE A 1 107 ? 2.170 7.436 -10.483 1.00 95.38 107 PHE A O 1
ATOM 896 N N . PHE A 1 108 ? 2.120 7.927 -8.298 1.00 95.00 108 PHE A N 1
ATOM 897 C CA . PHE A 1 108 ? 3.557 8.175 -8.173 1.00 95.00 108 PHE A CA 1
ATOM 898 C C . PHE A 1 108 ? 4.397 6.913 -8.427 1.00 95.00 108 PHE A C 1
ATOM 900 O O . PHE A 1 108 ? 5.427 6.988 -9.101 1.00 95.00 108 PHE A O 1
ATOM 907 N N . ASN A 1 109 ? 3.935 5.750 -7.959 1.00 94.62 109 ASN A N 1
ATOM 908 C CA . ASN A 1 109 ? 4.563 4.457 -8.227 1.00 94.62 109 ASN A CA 1
ATOM 909 C C . ASN A 1 109 ? 4.587 4.156 -9.729 1.00 94.62 109 ASN A C 1
ATOM 911 O O . ASN A 1 109 ? 5.643 3.825 -10.272 1.00 94.62 109 ASN A O 1
ATOM 915 N N . GLU A 1 110 ? 3.456 4.323 -10.417 1.00 94.88 110 GLU A N 1
ATOM 916 C CA . GLU A 1 110 ? 3.376 4.088 -11.860 1.00 94.88 110 GLU A CA 1
ATOM 917 C C . GLU A 1 110 ? 4.214 5.087 -12.665 1.00 94.88 110 GLU A C 1
ATOM 919 O O . GLU A 1 110 ? 4.915 4.694 -13.599 1.00 94.88 110 GLU A O 1
ATOM 924 N N . MET A 1 111 ? 4.214 6.363 -12.269 1.00 96.38 111 MET A N 1
ATOM 925 C CA . MET A 1 111 ? 5.068 7.389 -12.875 1.00 96.38 111 MET A CA 1
ATOM 926 C C . MET A 1 111 ? 6.554 7.068 -12.705 1.00 96.38 111 MET A C 1
ATOM 928 O O . MET A 1 111 ? 7.323 7.216 -13.652 1.00 96.38 111 MET A O 1
ATOM 932 N N . THR A 1 112 ? 6.958 6.587 -11.527 1.00 96.81 112 THR A N 1
ATOM 933 C CA . THR A 1 112 ? 8.337 6.150 -11.272 1.00 96.81 112 THR A CA 1
ATOM 934 C C . THR A 1 112 ? 8.729 5.006 -12.203 1.00 96.81 112 THR A C 1
ATOM 936 O O . THR A 1 112 ? 9.789 5.057 -12.823 1.00 96.81 112 THR A O 1
ATOM 939 N N . ILE A 1 113 ? 7.877 3.981 -12.321 1.00 94.94 113 ILE A N 1
ATOM 940 C CA . ILE A 1 113 ? 8.135 2.826 -13.191 1.00 94.94 113 ILE A CA 1
ATOM 941 C C . ILE A 1 113 ? 8.268 3.278 -14.646 1.00 94.94 113 ILE A C 1
ATOM 943 O O . ILE A 1 113 ? 9.229 2.898 -15.313 1.00 94.94 113 ILE A O 1
ATOM 947 N N . LEU A 1 114 ? 7.347 4.118 -15.126 1.00 96.62 114 LEU A N 1
ATOM 948 C CA . LEU A 1 114 ? 7.391 4.657 -16.484 1.00 96.62 114 LEU A CA 1
ATOM 949 C C . LEU A 1 114 ? 8.700 5.413 -16.741 1.00 96.62 114 LEU A C 1
ATOM 951 O O . LEU A 1 114 ? 9.352 5.199 -17.758 1.00 96.62 114 LEU A O 1
ATOM 955 N N . LEU A 1 115 ? 9.106 6.263 -15.801 1.00 96.81 115 LEU A N 1
ATOM 956 C CA . LEU A 1 115 ? 10.309 7.078 -15.911 1.00 96.81 115 LEU A CA 1
ATOM 957 C C . LEU A 1 115 ? 11.583 6.216 -15.932 1.00 96.81 115 LEU A C 1
ATOM 959 O O . LEU A 1 115 ? 12.455 6.447 -16.766 1.00 96.81 115 LEU A O 1
ATOM 963 N N . VAL A 1 116 ? 11.659 5.166 -15.106 1.00 96.69 116 VAL A N 1
ATOM 964 C CA . VAL A 1 116 ? 12.751 4.175 -15.160 1.00 96.69 116 VAL A CA 1
ATOM 965 C C . VAL A 1 116 ? 12.779 3.450 -16.509 1.00 96.69 116 VAL A C 1
ATOM 967 O O . VAL A 1 116 ? 13.849 3.286 -17.092 1.00 96.69 116 VAL A O 1
ATOM 970 N N . LEU A 1 117 ? 11.621 3.053 -17.046 1.00 95.56 117 LEU A N 1
ATOM 971 C CA . LEU A 1 117 ? 11.545 2.399 -18.357 1.00 95.56 117 LEU A CA 1
ATOM 972 C C . LEU A 1 117 ? 11.997 3.325 -19.490 1.00 95.56 117 LEU A C 1
ATOM 974 O O . LEU A 1 117 ? 12.696 2.866 -20.389 1.00 95.56 117 LEU A O 1
ATOM 978 N N . CYS A 1 118 ? 11.672 4.618 -19.430 1.00 94.81 118 CYS A N 1
ATOM 979 C CA . CYS A 1 118 ? 12.176 5.603 -20.387 1.00 94.81 118 CYS A CA 1
ATOM 980 C C . CYS A 1 118 ? 13.711 5.666 -20.371 1.00 94.81 118 CYS A C 1
ATOM 982 O O . CYS A 1 118 ? 14.330 5.589 -21.430 1.00 94.81 118 CYS A O 1
ATOM 984 N N . PHE A 1 119 ? 14.351 5.710 -19.198 1.00 94.25 119 PHE A N 1
ATOM 985 C CA . PHE A 1 119 ? 15.820 5.660 -19.124 1.00 94.25 119 PHE A CA 1
ATOM 986 C C . PHE A 1 119 ? 16.397 4.349 -19.654 1.00 94.25 119 PHE A C 1
ATOM 988 O O . PHE A 1 119 ? 17.422 4.348 -20.337 1.00 94.25 119 PHE A O 1
ATOM 995 N N . LEU A 1 120 ? 15.706 3.236 -19.409 1.00 93.31 120 LEU A N 1
ATOM 996 C CA . LEU A 1 120 ? 16.105 1.939 -19.934 1.00 93.31 120 LEU A CA 1
ATOM 997 C C . LEU A 1 120 ? 16.072 1.910 -21.473 1.00 93.31 120 LEU A C 1
ATOM 999 O O . LEU A 1 120 ? 16.971 1.331 -22.077 1.00 93.31 120 LEU A O 1
ATOM 1003 N N . THR A 1 121 ? 15.102 2.570 -22.123 1.00 92.75 121 THR A N 1
ATOM 1004 C CA . THR A 1 121 ? 15.074 2.664 -23.599 1.00 92.75 121 THR A CA 1
ATOM 1005 C C . THR A 1 121 ? 16.290 3.389 -24.169 1.00 92.75 121 THR A C 1
ATOM 1007 O O . THR A 1 121 ? 16.830 2.961 -25.191 1.00 92.75 121 THR A O 1
ATOM 1010 N N . THR A 1 122 ? 16.767 4.432 -23.485 1.00 90.25 122 THR A N 1
ATOM 1011 C CA . THR A 1 122 ? 17.980 5.159 -23.878 1.00 90.25 122 THR A CA 1
ATOM 1012 C C . THR A 1 122 ? 19.211 4.256 -23.799 1.00 90.25 122 THR A C 1
ATOM 1014 O O . THR A 1 122 ? 20.029 4.271 -24.713 1.00 90.25 122 THR A O 1
ATOM 1017 N N . ASN A 1 123 ? 19.305 3.412 -22.766 1.00 87.69 123 ASN A N 1
ATOM 1018 C CA . ASN A 1 123 ? 20.432 2.490 -22.573 1.00 87.69 123 ASN A CA 1
ATOM 1019 C C . ASN A 1 123 ? 20.489 1.348 -23.598 1.00 87.69 123 ASN A C 1
ATOM 1021 O O . ASN A 1 123 ? 21.573 0.864 -23.910 1.00 87.69 123 ASN A O 1
ATOM 1025 N N . VAL A 1 124 ? 19.343 0.891 -24.114 1.00 86.94 124 VAL A N 1
ATOM 1026 C CA . VAL A 1 124 ? 19.302 -0.194 -25.116 1.00 86.94 124 VAL A CA 1
ATOM 1027 C C . VAL A 1 124 ? 19.795 0.272 -26.490 1.00 86.94 124 VAL A C 1
ATOM 1029 O O . VAL A 1 124 ? 20.223 -0.542 -27.308 1.00 86.94 124 VAL A O 1
ATOM 1032 N N . SER A 1 125 ? 19.773 1.576 -26.756 1.00 81.00 125 SER A N 1
ATOM 1033 C CA . SER A 1 125 ? 20.292 2.118 -28.008 1.00 81.00 125 SER A CA 1
ATOM 1034 C C . SER A 1 125 ? 21.820 2.020 -28.011 1.00 81.00 125 SER A C 1
ATOM 1036 O O . SER A 1 125 ? 22.486 2.628 -27.179 1.00 81.00 125 SER A O 1
ATOM 1038 N N . ALA A 1 126 ? 22.389 1.278 -28.966 1.00 72.69 126 ALA A N 1
ATOM 1039 C CA . ALA A 1 126 ? 23.825 0.972 -29.071 1.00 72.69 126 ALA A CA 1
ATOM 1040 C C . ALA A 1 126 ? 24.757 2.194 -29.264 1.00 72.69 126 ALA A C 1
ATOM 1042 O O . ALA A 1 126 ? 25.947 2.040 -29.522 1.00 72.69 126 ALA A O 1
ATOM 1043 N N . THR A 1 127 ? 24.224 3.411 -29.179 1.00 80.31 127 THR A N 1
ATOM 1044 C CA . THR A 1 127 ? 24.920 4.675 -29.423 1.00 80.31 127 THR A CA 1
ATOM 1045 C C . THR A 1 127 ? 25.425 5.353 -28.150 1.00 80.31 127 THR A C 1
ATOM 1047 O O . THR A 1 127 ? 26.134 6.351 -28.249 1.00 80.31 127 THR A O 1
ATOM 1050 N N . SER A 1 128 ? 25.062 4.873 -26.957 1.00 85.25 128 SER A N 1
ATOM 1051 C CA . SER A 1 128 ? 25.527 5.461 -25.693 1.00 85.25 128 SER A CA 1
ATOM 1052 C C . SER A 1 128 ? 26.945 5.000 -25.346 1.00 85.25 128 SER A C 1
ATOM 1054 O O . SER A 1 128 ? 27.228 3.802 -25.373 1.00 85.25 128 SER A O 1
ATOM 1056 N N . THR A 1 129 ? 27.817 5.931 -24.959 1.00 93.62 129 THR A N 1
ATOM 1057 C CA . THR A 1 129 ? 29.126 5.610 -24.374 1.00 93.62 129 THR A CA 1
ATOM 1058 C C . THR A 1 129 ? 28.958 4.896 -23.026 1.00 93.62 129 THR A C 1
ATOM 1060 O O . THR A 1 129 ? 27.943 5.059 -22.343 1.00 93.62 129 THR A O 1
ATOM 1063 N N . ILE A 1 130 ? 29.960 4.100 -22.634 1.00 93.50 130 ILE A N 1
ATOM 1064 C CA . ILE A 1 130 ? 29.958 3.328 -21.375 1.00 93.50 130 ILE A CA 1
ATOM 1065 C C . ILE A 1 130 ? 29.743 4.250 -20.164 1.00 93.50 130 ILE A C 1
ATOM 1067 O O . ILE A 1 130 ? 28.952 3.929 -19.277 1.00 93.50 130 ILE A O 1
ATOM 1071 N N . ASP A 1 131 ? 30.379 5.424 -20.166 1.00 95.25 131 ASP A N 1
ATOM 1072 C CA . ASP A 1 131 ? 30.261 6.403 -19.081 1.00 95.25 131 ASP A CA 1
ATOM 1073 C C . ASP A 1 131 ? 28.818 6.907 -18.921 1.00 95.25 131 ASP A C 1
ATOM 1075 O O . ASP A 1 131 ? 28.283 6.927 -17.813 1.00 95.25 131 ASP A O 1
ATOM 1079 N N . THR A 1 132 ? 28.128 7.213 -20.027 1.00 93.19 132 THR A N 1
ATOM 1080 C CA . THR A 1 132 ? 26.722 7.649 -19.988 1.00 93.19 132 THR A CA 1
ATOM 1081 C C . THR A 1 132 ? 25.796 6.553 -19.462 1.00 93.19 132 THR A C 1
ATOM 1083 O O . THR A 1 132 ? 24.882 6.843 -18.690 1.00 93.19 132 THR A O 1
ATOM 1086 N N . GLN A 1 133 ? 26.023 5.288 -19.829 1.00 93.31 133 GLN A N 1
ATOM 1087 C CA . GLN A 1 133 ? 25.227 4.171 -19.302 1.00 93.31 133 GLN A CA 1
ATOM 1088 C C . GLN A 1 133 ? 25.388 4.024 -17.784 1.00 93.31 133 GLN A C 1
ATOM 1090 O O . GLN A 1 133 ? 24.415 3.743 -17.079 1.00 93.31 133 GLN A O 1
ATOM 1095 N N . TYR A 1 134 ? 26.602 4.241 -17.273 1.00 95.19 134 TYR A N 1
ATOM 1096 C CA . TYR A 1 134 ? 26.901 4.171 -15.847 1.00 95.19 134 TYR A CA 1
ATOM 1097 C C . TYR A 1 134 ? 26.224 5.303 -15.059 1.00 95.19 134 TYR A C 1
ATOM 1099 O O . TYR A 1 134 ? 25.571 5.052 -14.041 1.00 95.19 134 TYR A O 1
ATOM 1107 N N . GLU A 1 135 ? 26.290 6.535 -15.567 1.00 95.56 135 GLU A N 1
ATOM 1108 C CA . GLU A 1 135 ? 25.599 7.689 -14.978 1.00 95.56 135 GLU A CA 1
ATOM 1109 C C . GLU A 1 135 ? 24.073 7.508 -14.970 1.00 95.56 135 GLU A C 1
ATOM 1111 O O . GLU A 1 135 ? 23.420 7.718 -13.941 1.00 95.56 135 GLU A O 1
ATOM 1116 N N . LEU A 1 136 ? 23.497 7.036 -16.083 1.00 94.56 136 LEU A N 1
ATOM 1117 C CA . LEU A 1 136 ? 22.072 6.703 -16.171 1.00 94.56 136 LEU A CA 1
ATOM 1118 C C . LEU A 1 136 ? 21.685 5.590 -15.189 1.00 94.56 136 LEU A C 1
ATOM 1120 O O . LEU A 1 136 ? 20.616 5.648 -14.578 1.00 94.56 136 LEU A O 1
ATOM 1124 N N . GLY A 1 137 ? 22.562 4.602 -14.994 1.00 94.94 137 GLY A N 1
ATOM 1125 C CA . GLY A 1 137 ? 22.414 3.553 -13.988 1.00 94.94 137 GLY A CA 1
ATOM 1126 C C . GLY A 1 137 ? 22.228 4.114 -12.579 1.00 94.94 137 GLY A C 1
ATOM 1127 O O . GLY A 1 137 ? 21.250 3.784 -11.901 1.00 94.94 137 GLY A O 1
ATOM 1128 N N . PHE A 1 138 ? 23.115 5.016 -12.151 1.00 96.75 138 PHE A N 1
ATOM 1129 C CA . PHE A 1 138 ? 22.992 5.671 -10.847 1.00 96.75 138 PHE A CA 1
ATOM 1130 C C . PHE A 1 138 ? 21.744 6.537 -10.728 1.00 96.75 138 PHE A C 1
ATOM 1132 O O . PHE A 1 138 ? 21.102 6.535 -9.674 1.00 96.75 138 PHE A O 1
ATOM 1139 N N . PHE A 1 139 ? 21.364 7.235 -11.799 1.00 96.44 139 PHE A N 1
ATOM 1140 C CA . PHE A 1 139 ? 20.142 8.029 -11.807 1.00 96.44 139 PHE A CA 1
ATOM 1141 C C . PHE A 1 139 ? 18.901 7.154 -11.575 1.00 96.44 139 PHE A C 1
ATOM 1143 O O . PHE A 1 139 ? 18.083 7.458 -10.702 1.00 96.44 139 PHE A O 1
ATOM 1150 N N . MET A 1 140 ? 18.798 6.015 -12.273 1.00 96.38 140 MET A N 1
ATOM 1151 C CA . MET A 1 140 ? 17.714 5.044 -12.075 1.00 96.38 140 MET A CA 1
ATOM 1152 C C . MET A 1 140 ? 17.669 4.511 -10.638 1.00 96.38 140 MET A C 1
ATOM 1154 O O . MET A 1 140 ? 16.591 4.447 -10.046 1.00 96.38 140 MET A O 1
ATOM 1158 N N . ILE A 1 141 ? 18.822 4.169 -10.049 1.00 97.19 141 ILE A N 1
ATOM 1159 C CA . ILE A 1 141 ? 18.894 3.726 -8.648 1.00 97.19 141 ILE A CA 1
ATOM 1160 C C . ILE A 1 141 ? 18.385 4.826 -7.712 1.00 97.19 141 ILE A C 1
ATOM 1162 O O . ILE A 1 141 ? 17.565 4.548 -6.838 1.00 97.19 141 ILE A O 1
ATOM 1166 N N . GLY A 1 142 ? 18.812 6.075 -7.915 1.00 97.75 142 GLY A N 1
ATOM 1167 C CA . GLY A 1 142 ? 18.360 7.217 -7.118 1.00 97.75 142 GLY A CA 1
ATOM 1168 C C . GLY A 1 142 ? 16.839 7.394 -7.152 1.00 97.75 142 GLY A C 1
ATOM 1169 O O . GLY A 1 142 ? 16.206 7.531 -6.105 1.00 97.75 142 GLY A O 1
ATOM 1170 N N . ILE A 1 143 ? 16.237 7.300 -8.338 1.00 96.69 143 ILE A N 1
ATOM 1171 C CA . ILE A 1 143 ? 14.779 7.352 -8.525 1.00 96.69 143 ILE A CA 1
ATOM 1172 C C . ILE A 1 143 ? 14.070 6.229 -7.758 1.00 96.69 143 ILE A C 1
ATOM 1174 O O . ILE A 1 143 ? 13.083 6.474 -7.061 1.00 96.69 143 ILE A O 1
ATOM 1178 N N . ILE A 1 144 ? 14.578 4.998 -7.854 1.00 96.38 144 ILE A N 1
ATOM 1179 C CA . ILE A 1 144 ? 14.008 3.841 -7.153 1.00 96.38 144 ILE A CA 1
ATOM 1180 C C . ILE A 1 144 ? 14.103 4.030 -5.634 1.00 96.38 144 ILE A C 1
ATOM 1182 O O . ILE A 1 144 ? 13.125 3.786 -4.927 1.00 96.38 144 ILE A O 1
ATOM 1186 N N . VAL A 1 145 ? 15.242 4.512 -5.125 1.00 97.81 145 VAL A N 1
ATOM 1187 C CA . VAL A 1 145 ? 15.436 4.796 -3.694 1.00 97.81 145 VAL A CA 1
ATOM 1188 C C . VAL A 1 145 ? 14.446 5.852 -3.210 1.00 97.81 145 VAL A C 1
ATOM 1190 O O . VAL A 1 145 ? 13.801 5.645 -2.183 1.00 97.81 145 VAL A O 1
ATOM 1193 N N . ILE A 1 146 ? 14.258 6.944 -3.956 1.00 96.56 146 ILE A N 1
ATOM 1194 C CA . ILE A 1 146 ? 13.259 7.972 -3.627 1.00 96.56 146 ILE A CA 1
ATOM 1195 C C . ILE A 1 146 ? 11.861 7.353 -3.551 1.00 96.56 146 ILE A C 1
ATOM 1197 O O . ILE A 1 146 ? 11.129 7.608 -2.595 1.00 96.56 146 ILE A O 1
ATOM 1201 N N . ASN A 1 147 ? 11.501 6.499 -4.509 1.00 95.50 147 ASN A N 1
ATOM 1202 C CA . ASN A 1 147 ? 10.200 5.841 -4.502 1.00 95.50 147 ASN A CA 1
ATOM 1203 C C . ASN A 1 147 ? 10.006 4.920 -3.286 1.00 95.50 147 ASN A C 1
ATOM 1205 O O . ASN A 1 147 ? 8.964 4.948 -2.626 1.00 95.50 147 ASN A O 1
ATOM 1209 N N . ILE A 1 148 ? 11.031 4.149 -2.922 1.00 95.69 148 ILE A N 1
ATOM 1210 C CA . ILE A 1 148 ? 11.010 3.327 -1.707 1.00 95.69 148 ILE A CA 1
ATOM 1211 C C . ILE A 1 148 ? 10.846 4.211 -0.464 1.00 95.69 148 ILE A C 1
ATOM 1213 O O . ILE A 1 148 ? 10.020 3.898 0.392 1.00 95.69 148 ILE A O 1
ATOM 1217 N N . LEU A 1 149 ? 11.571 5.330 -0.370 1.00 96.69 149 LEU A N 1
ATOM 1218 C CA . LEU A 1 149 ? 11.484 6.256 0.764 1.00 96.69 149 LEU A CA 1
ATOM 1219 C C . LEU A 1 149 ? 10.100 6.902 0.891 1.00 96.69 149 LEU A C 1
ATOM 1221 O O . LEU A 1 149 ? 9.579 6.997 2.002 1.00 96.69 149 LEU A O 1
ATOM 1225 N N . VAL A 1 150 ? 9.476 7.304 -0.221 1.00 93.50 150 VAL A N 1
ATOM 1226 C CA . VAL A 1 150 ? 8.110 7.856 -0.228 1.00 93.50 150 VAL A CA 1
ATOM 1227 C C . VAL A 1 150 ? 7.105 6.812 0.265 1.00 93.50 150 VAL A C 1
ATOM 1229 O O . VAL A 1 150 ? 6.341 7.087 1.195 1.00 93.50 150 VAL A O 1
ATOM 1232 N N . ASN A 1 151 ? 7.148 5.595 -0.287 1.00 92.44 151 ASN A N 1
ATOM 1233 C CA . ASN A 1 151 ? 6.282 4.495 0.146 1.00 92.44 151 ASN A CA 1
ATOM 1234 C C . ASN A 1 151 ? 6.496 4.145 1.628 1.00 92.44 151 ASN A C 1
ATOM 1236 O O . ASN A 1 151 ? 5.535 3.950 2.378 1.00 92.44 151 ASN A O 1
ATOM 1240 N N . PHE A 1 152 ? 7.751 4.124 2.082 1.00 94.12 152 PHE A N 1
ATOM 1241 C CA . PHE A 1 152 ? 8.098 3.865 3.476 1.00 94.12 152 PHE A CA 1
ATOM 1242 C C . PHE A 1 152 ? 7.603 4.972 4.414 1.00 94.12 152 PHE A C 1
ATOM 1244 O O . PHE A 1 152 ? 7.047 4.679 5.472 1.00 94.12 152 PHE A O 1
ATOM 1251 N N . GLY A 1 153 ? 7.727 6.241 4.022 1.00 94.62 153 GLY A N 1
ATOM 1252 C CA . GLY A 1 153 ? 7.220 7.375 4.796 1.00 94.62 153 GLY A CA 1
ATOM 1253 C C . GLY A 1 153 ? 5.702 7.324 4.990 1.00 94.62 153 GLY A C 1
ATOM 1254 O O . GLY A 1 153 ? 5.200 7.560 6.092 1.00 94.62 153 GLY A O 1
ATOM 1255 N N . LEU A 1 154 ? 4.960 6.947 3.948 1.00 91.00 154 LEU A N 1
ATOM 1256 C CA . LEU A 1 154 ? 3.509 6.761 4.025 1.00 91.00 154 LEU A CA 1
ATOM 1257 C C . LEU A 1 154 ? 3.129 5.594 4.940 1.00 91.00 154 LEU A C 1
ATOM 1259 O O . LEU A 1 154 ? 2.258 5.741 5.803 1.00 91.00 154 LEU A O 1
ATOM 1263 N N . PHE A 1 155 ? 3.830 4.467 4.812 1.00 89.81 155 PHE A N 1
ATOM 1264 C CA . PHE A 1 155 ? 3.665 3.324 5.704 1.00 89.81 155 PHE A CA 1
ATOM 1265 C C . PHE A 1 155 ? 3.935 3.704 7.168 1.00 89.81 155 PHE A C 1
ATOM 1267 O O . PHE A 1 155 ? 3.135 3.384 8.052 1.00 89.81 155 PHE A O 1
ATOM 1274 N N . LEU A 1 156 ? 5.019 4.436 7.441 1.00 94.62 156 LEU A N 1
ATOM 1275 C CA . LEU A 1 156 ? 5.332 4.926 8.781 1.00 94.62 156 LEU A CA 1
ATOM 1276 C C . LEU A 1 156 ? 4.227 5.831 9.318 1.00 94.62 156 LEU A C 1
ATOM 1278 O O . LEU A 1 156 ? 3.796 5.637 10.449 1.00 94.62 156 LEU A O 1
ATOM 1282 N N . LYS A 1 157 ? 3.705 6.767 8.520 1.00 93.62 157 LYS A N 1
ATOM 1283 C CA . LYS A 1 157 ? 2.615 7.660 8.943 1.00 93.62 157 LYS A CA 1
ATOM 1284 C C . LYS A 1 157 ? 1.384 6.880 9.421 1.00 93.62 157 LYS A C 1
ATOM 1286 O O . LYS A 1 157 ? 0.855 7.176 10.495 1.00 93.62 157 LYS A O 1
ATOM 1291 N N . VAL A 1 158 ? 0.939 5.880 8.656 1.00 89.81 158 VAL A N 1
ATOM 1292 C CA . VAL A 1 158 ? -0.235 5.060 9.009 1.00 89.81 158 VAL A CA 1
ATOM 1293 C C . VAL A 1 158 ? 0.020 4.259 10.288 1.00 89.81 158 VAL A C 1
ATOM 1295 O O . VAL A 1 158 ? -0.837 4.212 11.175 1.00 89.81 158 VAL A O 1
ATOM 1298 N N . ASN A 1 159 ? 1.203 3.658 10.419 1.00 92.50 159 ASN A N 1
ATOM 1299 C CA . ASN A 1 159 ? 1.538 2.849 11.589 1.00 92.50 159 ASN A CA 1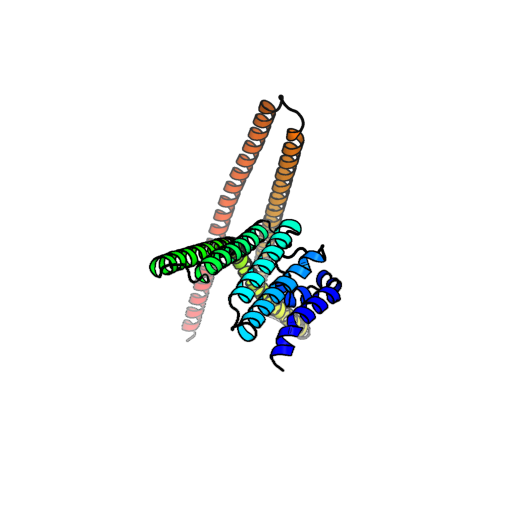
ATOM 1300 C C . ASN A 1 159 ? 1.782 3.687 12.842 1.00 92.50 159 ASN A C 1
ATOM 1302 O O . ASN A 1 159 ? 1.314 3.303 13.908 1.00 92.50 159 ASN A O 1
ATOM 1306 N N . ILE A 1 160 ? 2.423 4.852 12.730 1.00 96.19 160 ILE A N 1
ATOM 1307 C CA . ILE A 1 160 ? 2.617 5.787 13.845 1.00 96.19 160 ILE A CA 1
ATOM 1308 C C . ILE A 1 160 ? 1.264 6.259 14.370 1.00 96.19 160 ILE A C 1
ATOM 1310 O O . ILE A 1 160 ? 1.062 6.300 15.580 1.00 96.19 160 ILE A O 1
ATOM 1314 N N . PHE A 1 161 ? 0.305 6.561 13.491 1.00 94.81 161 PHE A N 1
ATOM 1315 C CA . PHE A 1 161 ? -1.036 6.949 13.922 1.00 94.81 161 PHE A CA 1
ATOM 1316 C C . PHE A 1 161 ? -1.762 5.813 14.656 1.00 94.81 161 PHE A C 1
ATOM 1318 O O . PHE A 1 161 ? -2.307 6.036 15.738 1.00 94.81 161 PHE A O 1
ATOM 1325 N N . LYS A 1 162 ? -1.723 4.584 14.121 1.00 92.50 162 LYS A N 1
ATOM 1326 C CA . LYS A 1 162 ? -2.286 3.392 14.787 1.00 92.50 162 LYS A CA 1
ATOM 1327 C C . LYS A 1 162 ? -1.611 3.120 16.130 1.00 92.50 162 LYS A C 1
ATOM 1329 O O . LYS A 1 162 ? -2.288 2.846 17.116 1.00 92.50 162 LYS A O 1
ATOM 1334 N N . PHE A 1 163 ? -0.291 3.248 16.185 1.00 96.06 163 PHE A N 1
ATOM 1335 C CA . PHE A 1 163 ? 0.498 3.064 17.396 1.00 96.06 163 PHE A CA 1
ATOM 1336 C C . PHE A 1 163 ? 0.193 4.143 18.441 1.00 96.06 163 PHE A C 1
ATOM 1338 O O . PHE A 1 163 ? -0.006 3.836 19.613 1.00 96.06 163 PHE A O 1
ATOM 1345 N N . TYR A 1 164 ? 0.052 5.400 18.020 1.00 97.31 164 TYR A N 1
ATOM 1346 C CA . TYR A 1 164 ? -0.363 6.495 18.892 1.00 97.31 164 TYR A CA 1
ATOM 1347 C C . TYR A 1 164 ? -1.771 6.267 19.457 1.00 97.31 164 TYR A C 1
ATOM 1349 O O . TYR A 1 164 ? -1.998 6.449 20.654 1.00 97.31 164 TYR A O 1
ATOM 1357 N N . GLN A 1 165 ? -2.719 5.822 18.623 1.00 95.75 165 GLN A N 1
ATOM 1358 C CA . GLN A 1 165 ? -4.052 5.433 19.088 1.00 95.75 165 GLN A CA 1
ATOM 1359 C C . GLN A 1 165 ? -3.986 4.278 20.088 1.00 95.75 165 GLN A C 1
ATOM 1361 O O . GLN A 1 165 ? -4.610 4.358 21.144 1.00 95.75 165 GLN A O 1
ATOM 1366 N N . PHE A 1 166 ? -3.177 3.258 19.803 1.00 95.81 166 PHE A N 1
ATOM 1367 C CA . PHE A 1 166 ? -2.960 2.125 20.694 1.00 95.81 166 PHE A CA 1
ATOM 1368 C C . PHE A 1 166 ? -2.419 2.565 22.062 1.00 95.81 166 PHE A C 1
ATOM 1370 O O . PHE A 1 166 ? -2.997 2.201 23.084 1.00 95.81 166 PHE A O 1
ATOM 1377 N N . ILE A 1 167 ? -1.385 3.416 22.100 1.00 97.00 167 ILE A N 1
ATOM 1378 C CA . ILE A 1 167 ? -0.842 3.979 23.349 1.00 97.00 167 ILE A CA 1
ATOM 1379 C C . ILE A 1 167 ? -1.915 4.775 24.100 1.00 97.00 167 ILE A C 1
ATOM 1381 O O . ILE A 1 167 ? -2.057 4.645 25.316 1.00 97.00 167 ILE A O 1
ATOM 1385 N N . ARG A 1 168 ? -2.700 5.589 23.388 1.00 96.75 168 ARG A N 1
ATOM 1386 C CA . ARG A 1 168 ? -3.760 6.406 23.991 1.00 96.75 168 ARG A CA 1
ATOM 1387 C C . ARG A 1 168 ? -4.902 5.564 24.569 1.00 96.75 168 ARG A C 1
ATOM 1389 O O . ARG A 1 168 ? -5.490 5.954 25.577 1.00 96.75 168 ARG A O 1
ATOM 1396 N N . ASP A 1 169 ? -5.233 4.434 23.948 1.00 96.06 169 ASP A N 1
ATOM 1397 C CA . ASP A 1 169 ? -6.306 3.537 24.394 1.00 96.06 169 ASP A CA 1
ATOM 1398 C C . ASP A 1 169 ? -5.827 2.462 25.388 1.00 96.06 169 ASP A C 1
ATOM 1400 O O . ASP A 1 169 ? -6.640 1.876 26.110 1.00 96.06 169 ASP A O 1
ATOM 1404 N N . PHE A 1 170 ? -4.512 2.289 25.535 1.00 96.75 170 PHE A N 1
ATOM 1405 C CA . PHE A 1 170 ? -3.873 1.436 26.537 1.00 96.75 170 PHE A CA 1
ATOM 1406 C C . PHE A 1 170 ? -4.396 1.623 27.980 1.00 96.75 170 PHE A C 1
ATOM 1408 O O . PHE A 1 170 ? -4.733 0.624 28.623 1.00 96.75 170 PHE A O 1
ATOM 1415 N N . PRO A 1 171 ? -4.562 2.849 28.529 1.00 95.50 171 PRO A N 1
ATOM 1416 C CA . PRO A 1 171 ? -5.130 3.022 29.869 1.00 95.50 171 PRO A CA 1
ATOM 1417 C C . PRO A 1 171 ? -6.580 2.525 29.988 1.00 95.50 171 PRO A C 1
ATOM 1419 O O . PRO A 1 171 ? -6.959 2.016 31.044 1.00 95.50 171 PRO A O 1
ATOM 1422 N N . LYS A 1 172 ? -7.388 2.607 28.919 1.00 95.75 172 LYS A N 1
ATOM 1423 C CA . LYS A 1 172 ? -8.767 2.082 28.919 1.00 95.75 172 LYS A CA 1
ATOM 1424 C C . LYS A 1 172 ? -8.780 0.557 28.898 1.00 95.75 172 LYS A C 1
ATOM 1426 O O . LYS A 1 172 ? -9.602 -0.053 29.576 1.00 95.75 172 LYS A O 1
ATOM 1431 N N . LEU A 1 173 ? -7.859 -0.059 28.157 1.00 93.94 173 LEU A N 1
ATOM 1432 C CA . LEU A 1 173 ? -7.666 -1.511 28.171 1.00 93.94 173 LEU A CA 1
ATOM 1433 C C . LEU A 1 173 ? -7.273 -1.984 29.574 1.00 93.94 173 LEU A C 1
ATOM 1435 O O . LEU A 1 173 ? -7.898 -2.900 30.103 1.00 93.94 173 LEU A O 1
ATOM 1439 N N . ARG A 1 174 ? -6.349 -1.276 30.239 1.00 94.81 174 ARG A N 1
ATOM 1440 C CA . ARG A 1 174 ? -5.981 -1.556 31.636 1.00 94.81 174 ARG A CA 1
ATOM 1441 C C . ARG A 1 174 ? -7.178 -1.464 32.589 1.00 94.81 174 ARG A C 1
ATOM 1443 O O . ARG A 1 174 ? -7.268 -2.251 33.528 1.00 94.81 174 ARG A O 1
ATOM 1450 N N . GLN A 1 175 ? -8.104 -0.531 32.358 1.00 95.56 175 GLN A N 1
ATOM 1451 C CA . GLN A 1 175 ? -9.334 -0.427 33.147 1.00 95.56 175 GLN A CA 1
ATOM 1452 C C . GLN A 1 175 ? -10.283 -1.608 32.898 1.00 95.56 175 GLN A C 1
ATOM 1454 O O . GLN A 1 175 ? -10.787 -2.174 33.866 1.00 95.56 175 GLN A O 1
ATOM 1459 N N . LYS A 1 176 ? -10.479 -2.023 31.639 1.00 94.94 176 LYS A N 1
ATOM 1460 C CA . LYS A 1 176 ? -11.299 -3.199 31.301 1.00 94.94 176 LYS A CA 1
ATOM 1461 C C . LYS A 1 176 ? -10.751 -4.481 31.924 1.00 94.94 176 LYS A C 1
ATOM 1463 O O . LYS A 1 176 ? -11.523 -5.276 32.436 1.00 94.94 176 LYS A O 1
ATOM 1468 N N . TRP A 1 177 ? -9.430 -4.642 31.956 1.00 95.12 177 TRP A N 1
ATOM 1469 C CA . TRP A 1 177 ? -8.792 -5.809 32.571 1.00 95.12 177 TRP A CA 1
ATOM 1470 C C . TRP A 1 177 ? -9.007 -5.849 34.086 1.00 95.12 177 TRP A C 1
ATOM 1472 O O . TRP A 1 177 ? -9.220 -6.915 34.653 1.00 95.12 177 TRP A O 1
ATOM 1482 N N . LYS A 1 178 ? -8.991 -4.687 34.757 1.00 95.12 178 LYS A N 1
ATOM 1483 C CA . LYS A 1 178 ? -9.369 -4.614 36.175 1.00 95.12 178 LYS A CA 1
ATOM 1484 C C . LYS A 1 178 ? -10.841 -4.970 36.374 1.00 95.12 178 LYS A C 1
ATOM 1486 O O . LYS A 1 178 ? -11.142 -5.730 37.279 1.00 95.12 178 LYS A O 1
ATOM 1491 N N . GLN A 1 179 ? -11.733 -4.447 35.531 1.00 94.12 179 GLN A N 1
ATOM 1492 C CA . GLN A 1 179 ? -13.167 -4.747 35.601 1.00 94.12 179 GLN A CA 1
ATOM 1493 C C . GLN A 1 179 ? -13.459 -6.234 35.387 1.00 94.12 179 GLN A C 1
ATOM 1495 O O . GLN A 1 179 ? -14.214 -6.790 36.169 1.00 94.12 179 GLN A O 1
ATOM 1500 N N . GLN A 1 180 ? -12.810 -6.877 34.413 1.00 95.25 180 GLN A N 1
ATOM 1501 C CA . GLN A 1 180 ? -12.926 -8.323 34.204 1.00 95.25 180 GLN A CA 1
ATOM 1502 C C . GLN A 1 180 ? -12.479 -9.105 35.437 1.00 95.25 180 GLN A C 1
ATOM 1504 O O . GLN A 1 180 ? -13.235 -9.937 35.906 1.00 95.25 180 GLN A O 1
ATOM 1509 N N . LYS A 1 181 ? -11.345 -8.756 36.062 1.00 94.25 181 LYS A N 1
ATOM 1510 C CA . LYS A 1 181 ? -10.929 -9.416 37.312 1.00 94.25 181 LYS A CA 1
ATOM 1511 C C . LYS A 1 181 ? -11.943 -9.277 38.450 1.00 94.25 181 LYS A C 1
ATOM 1513 O O . LYS A 1 181 ? -12.126 -10.226 39.200 1.00 94.25 181 LYS A O 1
ATOM 1518 N N . TYR A 1 182 ? -12.571 -8.109 38.605 1.00 93.81 182 TYR A N 1
ATOM 1519 C CA . TYR A 1 182 ? -13.622 -7.932 39.615 1.00 93.81 182 TYR A CA 1
ATOM 1520 C C . TYR A 1 182 ? -14.883 -8.726 39.277 1.00 93.81 182 TYR A C 1
ATOM 1522 O O . TYR A 1 182 ? -15.546 -9.206 40.186 1.00 93.81 182 TYR A O 1
ATOM 1530 N N . GLN A 1 183 ? -15.205 -8.855 37.991 1.00 93.75 183 GLN A N 1
ATOM 1531 C CA . GLN A 1 183 ? -16.356 -9.617 37.529 1.00 93.75 183 GLN A CA 1
ATOM 1532 C C . GLN A 1 183 ? -16.129 -11.122 37.713 1.00 93.75 183 GLN A C 1
ATOM 1534 O O . GLN A 1 183 ? -16.953 -11.765 38.344 1.00 93.75 183 GLN A O 1
ATOM 1539 N N . ASP A 1 184 ? -14.960 -11.641 37.328 1.00 93.94 184 ASP A N 1
ATOM 1540 C CA . ASP A 1 184 ? -14.574 -13.039 37.558 1.00 93.94 184 ASP A CA 1
ATOM 1541 C C . ASP A 1 184 ? -14.575 -13.389 39.062 1.00 93.94 184 ASP A C 1
ATOM 1543 O O . ASP A 1 184 ? -14.974 -14.483 39.452 1.00 93.94 184 ASP A O 1
ATOM 1547 N N . GLN A 1 185 ? -14.155 -12.455 39.929 1.00 92.44 185 GLN A N 1
ATOM 1548 C CA . GLN A 1 185 ? -14.237 -12.627 41.385 1.00 92.44 185 GLN A CA 1
ATOM 1549 C C . GLN A 1 185 ? -15.677 -12.576 41.908 1.00 92.44 185 GLN A C 1
ATOM 1551 O O . GLN A 1 185 ? -16.021 -13.349 42.795 1.00 92.44 185 GLN A O 1
ATOM 1556 N N . ALA A 1 186 ? -16.516 -11.679 41.388 1.00 88.12 186 ALA A N 1
ATOM 1557 C CA . ALA A 1 186 ? -17.921 -11.601 41.780 1.00 88.12 186 ALA A CA 1
ATOM 1558 C C . ALA A 1 186 ? -18.685 -12.871 41.376 1.00 88.12 186 ALA A C 1
ATOM 1560 O O . ALA A 1 186 ? -19.426 -13.409 42.194 1.00 88.12 186 ALA A O 1
ATOM 1561 N N . ASP A 1 187 ? -18.436 -13.383 40.170 1.00 89.88 187 ASP A N 1
ATOM 1562 C CA . ASP A 1 187 ? -19.039 -14.616 39.664 1.00 89.88 187 ASP A CA 1
ATOM 1563 C C . ASP A 1 187 ? -18.610 -15.829 40.514 1.00 89.88 187 ASP A C 1
ATOM 1565 O O . ASP A 1 187 ? -19.438 -16.676 40.839 1.00 89.88 187 ASP A O 1
ATOM 1569 N N . GLN A 1 188 ? -17.348 -15.887 40.967 1.00 88.81 188 GLN A N 1
ATOM 1570 C CA . GLN A 1 188 ? -16.888 -16.925 41.906 1.00 88.81 188 GLN A CA 1
ATOM 1571 C C . GLN A 1 188 ? -17.591 -16.854 43.271 1.00 88.81 188 GLN A C 1
ATOM 1573 O O . GLN A 1 188 ? -18.014 -17.884 43.790 1.00 88.81 188 GLN A O 1
ATOM 1578 N N . ILE A 1 189 ? -17.758 -15.654 43.838 1.00 81.44 189 ILE A N 1
ATOM 1579 C CA . ILE A 1 189 ? -18.450 -15.467 45.127 1.00 81.44 189 ILE A CA 1
ATOM 1580 C C . ILE A 1 189 ? -19.940 -15.814 45.008 1.00 81.44 189 ILE A C 1
ATOM 1582 O O . ILE A 1 189 ? -20.527 -16.343 45.948 1.00 81.44 189 ILE A O 1
ATOM 1586 N N . GLN A 1 190 ? -20.563 -15.530 43.862 1.00 77.19 190 GLN A N 1
ATOM 1587 C CA . GLN A 1 190 ? -21.969 -15.853 43.630 1.00 77.19 190 GLN A CA 1
ATOM 1588 C C . GLN A 1 190 ? -22.198 -17.371 43.560 1.00 77.19 190 GLN A C 1
ATOM 1590 O O . GLN A 1 190 ? -23.163 -17.865 44.135 1.00 77.19 190 GLN A O 1
ATOM 1595 N N . ILE A 1 191 ? -21.268 -18.116 42.949 1.00 73.69 191 ILE A N 1
ATOM 1596 C CA . ILE A 1 191 ? -21.298 -19.587 42.929 1.00 73.69 191 ILE A CA 1
ATOM 1597 C C . ILE A 1 191 ? -21.163 -20.166 44.351 1.00 73.69 191 ILE A C 1
ATOM 1599 O O . ILE A 1 191 ? -21.898 -21.086 44.698 1.00 73.69 191 ILE A O 1
ATOM 1603 N N . GLU A 1 192 ? -20.277 -19.615 45.189 1.00 72.50 192 GLU A N 1
ATOM 1604 C CA . GLU A 1 192 ? -20.087 -20.069 46.579 1.00 72.50 192 GLU A CA 1
ATOM 1605 C C . GLU A 1 192 ? -21.291 -19.720 47.480 1.00 72.50 192 GLU A C 1
ATOM 1607 O O . GLU A 1 192 ? -21.680 -20.510 48.340 1.00 72.50 192 GLU A O 1
ATOM 1612 N N . GLY A 1 193 ? -21.936 -18.570 47.252 1.00 62.47 193 GLY A N 1
ATOM 1613 C CA . GLY A 1 193 ? -23.167 -18.168 47.944 1.00 62.47 193 GLY A CA 1
ATOM 1614 C C . GLY A 1 193 ? -24.365 -19.068 47.627 1.00 62.47 193 GLY A C 1
ATOM 1615 O O . GLY A 1 193 ? -25.055 -19.507 48.546 1.00 62.47 193 GLY A O 1
ATOM 1616 N N . ASP A 1 194 ? -24.564 -19.417 46.353 1.00 66.81 194 ASP A N 1
ATOM 1617 C CA . ASP A 1 194 ? -25.607 -20.365 45.934 1.00 66.81 194 ASP A CA 1
ATOM 1618 C C . ASP A 1 194 ? -25.369 -21.780 46.510 1.00 66.81 194 ASP A C 1
ATOM 1620 O O . ASP A 1 194 ? -26.316 -22.541 46.743 1.00 66.81 194 ASP A O 1
ATOM 1624 N N . GLU A 1 195 ? -24.110 -22.149 46.766 1.00 59.38 195 GLU A N 1
ATOM 1625 C CA . GLU A 1 195 ? -23.750 -23.394 47.453 1.00 59.38 195 GLU A CA 1
ATOM 1626 C C . GLU A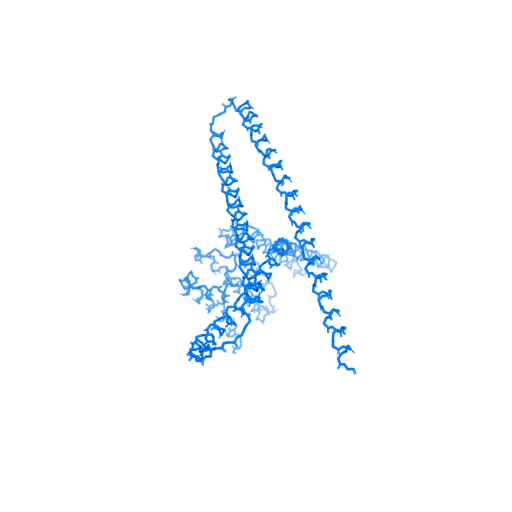 1 195 ? -24.045 -23.321 48.962 1.00 59.38 195 GLU A C 1
ATOM 1628 O O . GLU A 1 195 ? -24.608 -24.258 49.536 1.00 59.38 195 GLU A O 1
ATOM 1633 N N . PHE A 1 196 ? -23.758 -22.184 49.601 1.00 56.38 196 PHE A N 1
ATOM 1634 C CA . PHE A 1 196 ? -24.048 -21.950 51.018 1.00 56.38 196 PHE A CA 1
ATOM 1635 C C . PHE A 1 196 ? -25.554 -21.891 51.320 1.00 56.38 196 PHE A C 1
ATOM 1637 O O . PHE A 1 196 ? -26.002 -22.438 52.332 1.00 56.38 196 PHE A O 1
ATOM 1644 N N . ASP A 1 197 ? -26.358 -21.293 50.437 1.00 56.94 197 ASP A N 1
ATOM 1645 C CA . ASP A 1 197 ? -27.819 -21.264 50.579 1.00 56.94 197 ASP A CA 1
ATOM 1646 C C . ASP A 1 197 ? -28.436 -22.665 50.426 1.00 56.94 197 ASP A C 1
ATOM 1648 O O . ASP A 1 197 ? -29.375 -23.010 51.151 1.00 56.94 197 ASP A O 1
ATOM 1652 N N . LYS A 1 198 ? -27.855 -23.537 49.589 1.00 58.59 198 LYS A N 1
ATOM 1653 C CA . LYS A 1 198 ? -28.223 -24.966 49.545 1.00 58.59 198 LYS A CA 1
ATOM 1654 C C . LYS A 1 198 ? -27.872 -25.707 50.839 1.00 58.59 198 LYS A C 1
ATOM 1656 O O . LYS A 1 198 ? -28.658 -26.541 51.295 1.00 58.59 198 LYS A O 1
ATOM 1661 N N . ILE A 1 199 ? -26.731 -25.406 51.461 1.00 55.78 199 ILE A N 1
ATOM 1662 C CA . ILE A 1 199 ? -26.320 -26.030 52.730 1.00 55.78 199 ILE A CA 1
ATOM 1663 C C . ILE A 1 199 ? -27.228 -25.573 53.889 1.00 55.78 199 ILE A C 1
ATOM 1665 O O . ILE A 1 199 ? -27.676 -26.407 54.680 1.00 55.78 199 ILE A O 1
ATOM 1669 N N . ASN A 1 200 ? -27.609 -24.292 53.945 1.00 52.09 200 ASN A N 1
ATOM 1670 C CA . ASN A 1 200 ? -28.506 -23.762 54.982 1.00 52.09 200 ASN A CA 1
ATOM 1671 C C . ASN A 1 200 ? -29.963 -24.242 54.845 1.00 52.09 200 ASN A C 1
ATOM 1673 O O . ASN A 1 200 ? -30.607 -24.523 55.857 1.00 52.09 200 ASN A O 1
ATOM 1677 N N . LEU A 1 201 ? -30.473 -24.427 53.621 1.00 54.41 201 LEU A N 1
ATOM 1678 C CA . LEU A 1 201 ? -31.770 -25.086 53.381 1.00 54.41 201 LEU A CA 1
ATOM 1679 C C . LEU A 1 201 ? -31.781 -26.558 53.824 1.00 54.41 201 LEU A C 1
ATOM 1681 O O . LEU A 1 201 ? -32.840 -27.108 54.119 1.00 54.41 201 LEU A O 1
ATOM 1685 N N . THR A 1 202 ? -30.610 -27.193 53.910 1.00 52.97 202 THR A N 1
ATOM 1686 C CA . THR A 1 202 ? -30.483 -28.568 54.407 1.00 52.97 202 THR A CA 1
ATOM 1687 C C . THR A 1 202 ? -30.369 -28.601 55.937 1.00 52.97 202 THR A C 1
ATOM 1689 O O . THR A 1 202 ? -30.925 -29.495 56.570 1.00 52.97 202 THR A O 1
ATOM 1692 N N . GLN A 1 203 ? -29.721 -27.607 56.559 1.00 48.41 203 GLN A N 1
ATOM 1693 C CA . GLN A 1 203 ? -29.578 -27.511 58.019 1.00 48.41 203 GLN A CA 1
ATOM 1694 C C . GLN A 1 203 ? -30.837 -27.029 58.757 1.00 48.41 203 GLN A C 1
ATOM 1696 O O . GLN A 1 203 ? -31.051 -27.453 59.893 1.00 48.41 203 GLN A O 1
ATOM 1701 N N . SER A 1 204 ? -31.709 -26.224 58.136 1.00 44.09 204 SER A N 1
ATOM 1702 C CA . SER A 1 204 ? -32.971 -25.794 58.770 1.00 44.09 204 SER A CA 1
ATOM 1703 C C . SER A 1 204 ? -33.968 -26.939 59.009 1.00 44.09 204 SER A C 1
ATOM 1705 O O . SER A 1 204 ? -34.892 -26.789 59.805 1.00 44.09 204 SER A O 1
ATOM 1707 N N . ASN A 1 205 ? -33.740 -28.111 58.405 1.00 49.91 205 ASN A N 1
ATOM 1708 C CA . ASN A 1 205 ? -34.479 -29.343 58.697 1.00 49.91 205 ASN A CA 1
ATOM 1709 C C . ASN A 1 205 ? -33.913 -30.153 59.882 1.00 49.91 205 ASN A C 1
ATOM 1711 O O . ASN A 1 205 ? -34.531 -31.139 60.279 1.00 49.91 205 ASN A O 1
ATOM 1715 N N . TYR A 1 206 ? -32.771 -29.767 60.470 1.00 47.78 206 TYR A N 1
ATOM 1716 C CA . TYR A 1 206 ? -32.146 -30.503 61.582 1.00 47.78 206 TYR A CA 1
ATOM 1717 C C . TYR A 1 206 ? -32.210 -29.791 62.942 1.00 47.78 206 TYR A C 1
ATOM 1719 O O . TYR A 1 206 ? -31.988 -30.439 63.964 1.00 47.78 206 TYR A O 1
ATOM 1727 N N . THR A 1 207 ? -32.544 -28.500 63.005 1.00 45.16 207 THR A N 1
ATOM 1728 C CA . THR A 1 207 ? -32.524 -27.731 64.266 1.00 45.16 207 THR A CA 1
ATOM 1729 C C . THR A 1 207 ? -33.851 -27.669 65.026 1.00 45.16 207 THR A C 1
ATOM 1731 O O . THR A 1 207 ? -33.891 -27.109 66.114 1.00 45.16 207 THR A O 1
ATOM 1734 N N . THR A 1 208 ? -34.919 -28.332 64.577 1.00 48.97 208 THR A N 1
ATOM 1735 C CA . THR A 1 208 ? -36.200 -28.386 65.319 1.00 48.97 208 THR A CA 1
ATOM 1736 C C . THR A 1 208 ? -36.227 -29.391 66.486 1.00 48.97 208 THR A C 1
ATOM 1738 O O . THR A 1 208 ? -37.305 -29.827 66.887 1.00 48.97 208 THR A O 1
ATOM 1741 N N . LYS A 1 209 ? -35.073 -29.813 67.034 1.00 46.97 209 LYS A N 1
ATOM 1742 C CA . LYS A 1 209 ? -35.028 -30.833 68.107 1.00 46.97 209 LYS A CA 1
ATOM 1743 C C . LYS A 1 209 ? -34.032 -30.626 69.255 1.00 46.97 209 LYS A C 1
ATOM 1745 O O . LYS A 1 209 ? -33.881 -31.538 70.058 1.00 46.97 209 LYS A O 1
ATOM 1750 N N . PHE A 1 210 ? -33.398 -29.466 69.387 1.00 47.81 210 PHE A N 1
ATOM 1751 C CA . PHE A 1 210 ? -32.551 -29.179 70.554 1.00 47.81 210 PHE A CA 1
ATOM 1752 C C . PHE A 1 210 ? -32.817 -27.769 71.092 1.00 47.81 210 PHE A C 1
ATOM 1754 O O . PHE A 1 210 ? -31.972 -26.885 71.026 1.00 47.81 210 PHE A O 1
ATOM 1761 N N . GLU A 1 211 ? -34.019 -27.577 71.628 1.00 46.59 211 GLU A N 1
ATOM 1762 C CA . GLU A 1 211 ? -34.253 -26.628 72.715 1.00 46.59 211 GLU A CA 1
ATOM 1763 C C . GLU A 1 211 ? -34.281 -27.447 74.003 1.00 46.59 211 GLU A C 1
ATOM 1765 O O . GLU A 1 211 ? -35.204 -28.226 74.211 1.00 46.59 211 GLU A O 1
ATOM 1770 N N . ASP A 1 212 ? -33.237 -27.332 74.823 1.00 48.59 212 ASP A N 1
ATOM 1771 C CA . ASP A 1 212 ? -33.439 -27.112 76.252 1.00 48.59 212 ASP A CA 1
ATOM 1772 C C . ASP A 1 212 ? -32.122 -26.741 76.950 1.00 48.59 212 ASP A C 1
ATOM 1774 O O . ASP A 1 212 ? -31.127 -27.461 76.911 1.00 48.59 212 ASP A O 1
ATOM 1778 N N . GLN A 1 213 ? -32.191 -25.593 77.627 1.00 51.06 213 GLN A N 1
ATOM 1779 C CA . GLN A 1 213 ? -31.385 -25.178 78.776 1.00 51.06 213 GLN A CA 1
ATOM 1780 C C . GLN A 1 213 ? -29.874 -24.967 78.567 1.00 51.06 213 GLN A C 1
ATOM 1782 O O . GLN A 1 213 ? -29.054 -25.853 78.793 1.00 51.06 213 GLN A O 1
ATOM 1787 N N . SER A 1 214 ? -29.469 -23.714 78.324 1.00 48.16 214 SER A N 1
ATOM 1788 C CA . SER A 1 214 ? -28.647 -22.955 79.294 1.00 48.16 214 SER A CA 1
ATOM 1789 C C . SER A 1 214 ? -28.174 -21.584 78.772 1.00 48.16 214 SER A C 1
ATOM 1791 O O . SER A 1 214 ? -27.735 -21.443 77.638 1.00 48.16 214 SER A O 1
ATOM 1793 N N . ASN A 1 215 ? -28.175 -20.609 79.693 1.00 48.38 215 ASN A N 1
ATOM 1794 C CA . ASN A 1 215 ? -27.434 -19.334 79.708 1.00 48.38 215 ASN A CA 1
ATOM 1795 C C . ASN A 1 215 ? -27.871 -18.163 78.795 1.00 48.38 215 ASN A C 1
ATOM 1797 O O . ASN A 1 215 ? -27.127 -17.671 77.948 1.00 48.38 215 ASN A O 1
ATOM 1801 N N . ASP A 1 216 ? -29.003 -17.575 79.187 1.00 56.50 216 ASP A N 1
ATOM 1802 C CA . ASP A 1 216 ? -29.705 -16.377 78.680 1.00 56.50 216 ASP A CA 1
ATOM 1803 C C . ASP A 1 216 ? -28.969 -15.009 78.724 1.00 56.50 216 ASP A C 1
ATOM 1805 O O . ASP A 1 216 ? -29.571 -13.963 78.495 1.00 56.50 216 ASP A O 1
ATOM 1809 N N . SER A 1 217 ? -27.672 -14.951 79.033 1.00 52.59 217 SER A N 1
ATOM 1810 C CA . SER A 1 217 ? -26.963 -13.662 79.213 1.00 52.59 217 SER A CA 1
ATOM 1811 C C . SER A 1 217 ? -25.905 -13.382 78.142 1.00 52.59 217 SER A C 1
ATOM 1813 O O . SER A 1 217 ? -25.654 -12.229 77.779 1.00 52.59 217 SER A O 1
ATOM 1815 N N . PHE A 1 218 ? -25.299 -14.427 77.573 1.00 55.44 218 PHE A N 1
ATOM 1816 C CA . PHE A 1 218 ? -24.240 -14.253 76.578 1.00 55.44 218 PHE A CA 1
ATOM 1817 C C . PHE A 1 218 ? -24.801 -14.059 75.162 1.00 55.44 218 PHE A C 1
ATOM 1819 O O . PHE A 1 218 ? -24.281 -13.232 74.404 1.00 55.44 218 PHE A O 1
ATOM 1826 N N . ASP A 1 219 ? -25.907 -14.733 74.837 1.00 59.66 219 ASP A N 1
ATOM 1827 C CA . ASP A 1 219 ? -26.512 -14.708 73.500 1.00 59.66 219 ASP A CA 1
ATOM 1828 C C . ASP A 1 219 ? -27.092 -13.344 73.116 1.00 59.66 219 ASP A C 1
ATOM 1830 O O . ASP A 1 219 ? -26.937 -12.890 71.979 1.00 59.66 219 ASP A O 1
ATOM 1834 N N . THR A 1 220 ? -27.642 -12.607 74.079 1.00 66.56 220 THR A N 1
ATOM 1835 C CA . THR A 1 220 ? -28.187 -11.262 73.853 1.00 66.56 220 THR A CA 1
ATOM 1836 C C . THR A 1 220 ? -27.096 -10.293 73.388 1.00 66.56 220 THR A C 1
ATOM 1838 O O . THR A 1 220 ? -27.313 -9.469 72.500 1.00 66.56 220 THR A O 1
ATOM 1841 N N . SER A 1 221 ? -25.875 -10.421 73.919 1.00 70.81 221 SER A N 1
ATOM 1842 C CA . SER A 1 221 ? -24.740 -9.575 73.523 1.00 70.81 221 SER A CA 1
ATOM 1843 C C . SER A 1 221 ? -24.206 -9.898 72.120 1.00 70.81 221 SER A C 1
ATOM 1845 O O . SER A 1 221 ? -23.723 -9.007 71.409 1.00 70.81 221 SER A O 1
ATOM 1847 N N . ILE A 1 222 ? -24.320 -11.161 71.694 1.00 68.19 222 ILE A N 1
ATOM 1848 C CA . ILE A 1 222 ? -23.933 -11.608 70.354 1.00 68.19 222 ILE A CA 1
ATOM 1849 C C . ILE A 1 222 ? -24.961 -11.124 69.332 1.00 68.19 222 ILE A C 1
ATOM 1851 O O . ILE A 1 222 ? -24.564 -10.541 68.320 1.00 68.19 222 ILE A O 1
ATOM 1855 N N . GLN A 1 223 ? -26.258 -11.271 69.617 1.00 70.25 223 GLN A N 1
ATOM 1856 C CA . GLN A 1 223 ? -27.319 -10.751 68.754 1.00 70.25 223 GLN A CA 1
ATOM 1857 C C . GLN A 1 223 ? -27.213 -9.233 68.577 1.00 70.25 223 GLN A C 1
ATOM 1859 O O . GLN A 1 223 ? -27.208 -8.758 67.444 1.00 70.25 223 GLN A O 1
ATOM 1864 N N . ILE A 1 224 ? -26.986 -8.471 69.654 1.00 73.50 224 ILE A N 1
ATOM 1865 C CA . ILE A 1 224 ? -26.800 -7.011 69.564 1.00 73.50 224 ILE A CA 1
ATOM 1866 C C . ILE A 1 224 ? -25.611 -6.647 68.654 1.00 73.50 224 ILE A C 1
ATOM 1868 O O . ILE A 1 224 ? -25.715 -5.726 67.842 1.00 73.50 224 ILE A O 1
ATOM 1872 N N . ARG A 1 225 ? -24.490 -7.382 68.719 1.00 71.50 225 ARG A N 1
ATOM 1873 C CA . ARG A 1 225 ? -23.332 -7.153 67.829 1.00 71.50 225 ARG A CA 1
ATOM 1874 C C . ARG A 1 225 ? -23.614 -7.510 66.371 1.00 71.50 225 ARG A C 1
ATOM 1876 O O . ARG A 1 225 ? -23.067 -6.864 65.474 1.00 71.50 225 ARG A O 1
ATOM 1883 N N . ILE A 1 226 ? -24.418 -8.540 66.123 1.00 70.56 226 ILE A N 1
ATOM 1884 C CA . ILE A 1 226 ? -24.828 -8.934 64.770 1.00 70.56 226 ILE A CA 1
ATOM 1885 C C . ILE A 1 226 ? -25.747 -7.860 64.174 1.00 70.56 226 ILE A C 1
ATOM 1887 O O . ILE A 1 226 ? -25.516 -7.428 63.041 1.00 70.56 226 ILE A O 1
ATOM 1891 N N . GLU A 1 227 ? -26.710 -7.364 64.949 1.00 74.69 227 GLU A N 1
ATOM 1892 C CA . GLU A 1 227 ? -27.634 -6.305 64.535 1.00 74.69 227 GLU A CA 1
ATOM 1893 C C . GLU A 1 227 ? -26.899 -4.985 64.256 1.00 74.69 227 GLU A C 1
ATOM 1895 O O . GLU A 1 227 ? -27.129 -4.352 63.224 1.00 74.69 227 GLU A O 1
ATOM 1900 N N . GLN A 1 228 ? -25.934 -4.610 65.106 1.00 75.88 228 GLN A N 1
ATOM 1901 C CA . GLN A 1 228 ? -25.087 -3.431 64.885 1.00 75.88 228 GLN A CA 1
ATOM 1902 C C . GLN A 1 228 ? -24.264 -3.544 63.595 1.00 75.88 228 GLN A C 1
ATOM 1904 O O . GLN A 1 228 ? -24.258 -2.618 62.784 1.00 75.88 228 GLN A O 1
ATOM 1909 N N . LYS A 1 229 ? -23.633 -4.698 63.334 1.00 75.19 229 LYS A N 1
ATOM 1910 C CA . LYS A 1 229 ? -22.885 -4.916 62.083 1.00 75.19 229 LYS A CA 1
ATOM 1911 C C . LYS A 1 229 ? -23.779 -4.911 60.844 1.00 75.19 229 LYS A C 1
ATOM 1913 O O . LYS A 1 229 ? -23.339 -4.467 59.781 1.00 75.19 229 LYS A O 1
ATOM 1918 N N . LYS A 1 230 ? -25.019 -5.401 60.946 1.00 76.00 230 LYS A N 1
ATOM 1919 C CA . LYS A 1 230 ? -26.004 -5.281 59.860 1.00 76.00 230 LYS A CA 1
ATOM 1920 C C . LYS A 1 230 ? -26.326 -3.812 59.586 1.00 76.00 230 LYS A C 1
ATOM 1922 O O . LYS A 1 230 ? -26.286 -3.405 58.428 1.00 76.00 230 LYS A O 1
ATOM 1927 N N . GLN A 1 231 ? -26.575 -3.013 60.624 1.00 73.50 231 GLN A N 1
ATOM 1928 C CA . GLN A 1 231 ? -26.850 -1.581 60.467 1.00 73.50 231 GLN A CA 1
ATOM 1929 C C . GLN A 1 231 ? -25.662 -0.814 59.867 1.00 73.50 231 GLN A C 1
ATOM 1931 O O . GLN A 1 231 ? -25.869 -0.020 58.950 1.00 73.50 231 GLN A O 1
ATOM 1936 N N . GLU A 1 232 ? -24.423 -1.094 60.287 1.00 76.62 232 GLU A N 1
ATOM 1937 C CA . GLU A 1 232 ? -23.219 -0.493 59.688 1.00 76.62 232 GLU A CA 1
ATOM 1938 C C . GLU A 1 232 ? -23.096 -0.818 58.193 1.00 76.62 232 GLU A C 1
ATOM 1940 O O . GLU A 1 232 ? -22.856 0.071 57.375 1.00 76.62 232 GLU A O 1
ATOM 1945 N N . ARG A 1 233 ? -23.324 -2.079 57.800 1.00 66.88 233 ARG A N 1
ATOM 1946 C CA . ARG A 1 233 ? -23.295 -2.479 56.382 1.00 66.88 233 ARG A CA 1
ATOM 1947 C C . ARG A 1 233 ? -24.376 -1.775 55.563 1.00 66.88 233 ARG A C 1
ATOM 1949 O O . ARG A 1 233 ? -24.096 -1.344 54.446 1.00 66.88 233 ARG A O 1
ATOM 1956 N N . VAL A 1 234 ? -25.579 -1.618 56.116 1.00 70.75 234 VAL A N 1
ATOM 1957 C CA . VAL A 1 234 ? -26.676 -0.882 55.465 1.00 70.75 234 VAL A CA 1
ATOM 1958 C C . VAL A 1 234 ? -26.325 0.600 55.302 1.00 70.75 234 VAL A C 1
ATOM 1960 O O . VAL A 1 234 ? -26.572 1.164 54.237 1.00 70.75 234 VAL A O 1
ATOM 1963 N N . GLN A 1 235 ? -25.694 1.227 56.299 1.00 73.25 235 GLN A N 1
ATOM 1964 C CA . GLN A 1 235 ? -25.256 2.624 56.203 1.00 73.25 235 GLN A CA 1
ATOM 1965 C C . GLN A 1 235 ? -24.148 2.823 55.161 1.00 73.25 235 GLN A C 1
ATOM 1967 O O . GLN A 1 235 ? -24.241 3.744 54.348 1.00 73.25 235 GLN A O 1
ATOM 1972 N N . ILE A 1 236 ? -23.144 1.941 55.123 1.00 72.56 236 ILE A N 1
ATOM 1973 C CA . ILE A 1 236 ? -22.070 1.983 54.115 1.00 72.56 236 ILE A CA 1
ATOM 1974 C C . ILE A 1 236 ? -22.655 1.820 52.706 1.00 72.56 236 ILE A C 1
ATOM 1976 O O . ILE A 1 236 ? -22.305 2.566 51.790 1.00 72.56 236 ILE A O 1
ATOM 1980 N N . PHE A 1 237 ? -23.592 0.887 52.528 1.00 65.81 237 PHE A N 1
ATOM 1981 C CA . PHE A 1 237 ? -24.258 0.670 51.246 1.00 65.81 237 PHE A CA 1
ATOM 1982 C C . PHE A 1 237 ? -25.107 1.879 50.820 1.00 65.81 237 PHE A C 1
ATOM 1984 O O . PHE A 1 237 ? -25.042 2.312 49.667 1.00 65.81 237 PHE A O 1
ATOM 1991 N N . ALA A 1 238 ? -25.842 2.495 51.752 1.00 66.56 238 ALA A N 1
ATOM 1992 C CA . ALA A 1 238 ? -26.602 3.718 51.494 1.00 66.56 238 ALA A CA 1
ATOM 1993 C C . ALA A 1 238 ? -25.692 4.896 51.084 1.00 66.56 238 ALA A C 1
ATOM 1995 O O . ALA A 1 238 ? -26.018 5.633 50.147 1.00 66.56 238 ALA A O 1
ATOM 1996 N N . GLN A 1 239 ? -24.522 5.042 51.719 1.00 72.25 239 GLN A N 1
ATOM 1997 C CA . GLN A 1 239 ? -23.516 6.040 51.341 1.00 72.25 239 GLN A CA 1
ATOM 1998 C C . GLN A 1 239 ? -22.983 5.797 49.923 1.00 72.25 239 GLN A C 1
ATOM 2000 O O . GLN A 1 239 ? -22.991 6.721 49.106 1.00 72.25 239 GLN A O 1
ATOM 2005 N N . GLN A 1 240 ? -22.621 4.558 49.584 1.00 68.94 240 GLN A N 1
ATOM 2006 C CA . GLN A 1 240 ? -22.149 4.202 48.241 1.00 68.94 240 GLN A CA 1
ATOM 2007 C C . GLN A 1 240 ? -23.207 4.467 47.157 1.00 68.94 240 GLN A C 1
ATOM 2009 O O . GLN A 1 240 ? -22.890 5.024 46.103 1.00 68.94 240 GLN A O 1
ATOM 2014 N N . ILE A 1 241 ? -24.478 4.145 47.420 1.00 64.75 241 ILE A N 1
ATOM 2015 C CA . ILE A 1 241 ? -25.585 4.458 46.503 1.00 64.75 241 ILE A CA 1
ATOM 2016 C C . ILE A 1 241 ? -25.718 5.973 46.306 1.00 64.75 241 ILE A C 1
ATOM 2018 O O . ILE A 1 241 ? -25.863 6.438 45.171 1.00 64.75 241 ILE A O 1
ATOM 2022 N N . SER A 1 242 ? -25.625 6.758 47.383 1.00 67.75 242 SER A N 1
ATOM 2023 C CA . SER A 1 242 ? -25.723 8.220 47.301 1.00 67.75 242 SER A CA 1
ATOM 2024 C C . SER A 1 242 ? -24.610 8.831 46.438 1.00 67.75 242 SER A C 1
ATOM 2026 O O . SER A 1 242 ? -24.871 9.727 45.630 1.00 67.75 242 SER A O 1
ATOM 2028 N N . GLU A 1 243 ? -23.387 8.296 46.508 1.00 73.25 243 GLU A N 1
ATOM 2029 C CA . GLU A 1 243 ? -22.279 8.713 45.650 1.00 73.25 243 GLU A CA 1
ATOM 2030 C C . GLU A 1 243 ? -22.530 8.406 44.176 1.00 73.25 243 GLU A C 1
ATOM 2032 O O . GLU A 1 243 ? -22.241 9.236 43.310 1.00 73.25 243 GLU A O 1
ATOM 2037 N N . VAL A 1 244 ? -23.052 7.215 43.875 1.00 67.69 244 VAL A N 1
ATOM 2038 C CA . VAL A 1 244 ? -23.354 6.804 42.499 1.00 67.69 244 VAL A CA 1
ATOM 2039 C C . VAL A 1 244 ? -24.453 7.693 41.915 1.00 67.69 244 VAL A C 1
ATOM 2041 O O . VAL A 1 244 ? -24.302 8.189 40.795 1.00 67.69 244 VAL A O 1
ATOM 2044 N N . ILE A 1 245 ? -25.502 7.982 42.693 1.00 70.88 245 ILE A N 1
ATOM 2045 C CA . ILE A 1 245 ? -26.577 8.905 42.301 1.00 70.88 245 ILE A CA 1
ATOM 2046 C C . ILE A 1 245 ? -26.017 10.314 42.055 1.00 70.88 245 ILE A C 1
ATOM 2048 O O . ILE A 1 245 ? -26.346 10.941 41.046 1.00 70.88 245 ILE A O 1
ATOM 2052 N N . ASN A 1 246 ? -25.129 10.809 42.918 1.00 75.12 246 ASN A N 1
ATOM 2053 C CA . ASN A 1 246 ? -24.515 12.129 42.757 1.00 75.12 246 ASN A CA 1
ATOM 2054 C C . ASN A 1 246 ? -23.577 12.196 41.538 1.00 75.12 246 ASN A C 1
ATOM 2056 O O . ASN A 1 246 ? -23.614 13.171 40.783 1.00 75.12 246 ASN A O 1
ATOM 2060 N N . LYS A 1 247 ? -22.794 11.141 41.272 1.00 72.75 247 LYS A N 1
ATOM 2061 C CA . LYS A 1 247 ? -21.947 11.023 40.069 1.00 72.75 247 LYS A CA 1
ATOM 2062 C C . LYS A 1 247 ? -22.792 10.980 38.788 1.00 72.75 247 LYS A C 1
ATOM 2064 O O . LYS A 1 247 ? -22.425 11.621 37.799 1.00 72.75 247 LYS A O 1
ATOM 2069 N N . ALA A 1 248 ? -23.933 10.290 38.808 1.00 71.81 248 ALA A N 1
ATOM 2070 C CA . ALA A 1 248 ? -24.877 10.252 37.691 1.00 71.81 248 ALA A CA 1
ATOM 2071 C C . ALA A 1 248 ? -25.508 11.631 37.427 1.00 71.81 248 ALA A C 1
ATOM 2073 O O . ALA A 1 248 ? -25.444 12.120 36.297 1.00 71.81 248 ALA A O 1
ATOM 2074 N N . LYS A 1 249 ? -26.005 12.308 38.473 1.00 76.38 249 LYS A N 1
ATOM 2075 C CA . LYS A 1 249 ? -26.553 13.675 38.379 1.00 76.38 249 LYS A CA 1
ATOM 2076 C C . LYS A 1 249 ? -25.520 14.676 37.851 1.00 76.38 249 LYS A C 1
ATOM 2078 O O . LYS A 1 249 ? -25.839 15.501 36.997 1.00 76.38 249 LYS A O 1
ATOM 2083 N N . PHE A 1 250 ? -24.263 14.574 38.288 1.00 73.81 250 PHE A N 1
ATOM 2084 C CA . PHE A 1 250 ? -23.175 15.425 37.796 1.00 73.81 250 PHE A CA 1
ATOM 2085 C C . PHE A 1 250 ? -22.879 15.193 36.306 1.00 73.81 250 PHE A C 1
ATOM 2087 O O . PHE A 1 250 ? -22.659 16.142 35.550 1.00 73.81 250 PHE A O 1
ATOM 2094 N N . LYS A 1 251 ? -22.897 13.931 35.858 1.00 77.38 251 LYS A N 1
ATOM 2095 C CA . LYS A 1 251 ? -22.707 13.581 34.444 1.00 77.38 251 LYS A CA 1
ATOM 2096 C C . LYS A 1 251 ? -23.840 14.133 33.574 1.00 77.38 251 LYS A C 1
ATOM 2098 O O . LYS A 1 251 ? -23.565 14.694 32.516 1.00 77.38 251 LYS A O 1
ATOM 2103 N N . GLU A 1 252 ? -25.082 14.031 34.039 1.00 79.81 252 GLU A N 1
ATOM 2104 C CA . GLU A 1 252 ? -26.253 14.563 33.336 1.00 79.81 252 GLU A CA 1
ATOM 2105 C C . GLU A 1 252 ? -26.220 16.098 33.243 1.00 79.81 252 GLU A C 1
ATOM 2107 O O . GLU A 1 252 ? -26.434 16.662 32.168 1.00 79.81 252 GLU A O 1
ATOM 2112 N N . ALA A 1 253 ? -25.862 16.782 34.337 1.00 72.06 253 ALA A N 1
ATOM 2113 C CA . ALA A 1 253 ? -25.680 18.232 34.350 1.00 72.06 253 ALA A CA 1
ATOM 2114 C C . ALA A 1 253 ? -24.599 18.681 33.351 1.00 72.06 253 ALA A C 1
ATOM 2116 O O . ALA A 1 253 ? -24.797 19.639 32.602 1.00 72.06 253 ALA A O 1
ATOM 2117 N N . LYS A 1 254 ? -23.480 17.951 33.272 1.00 74.06 254 LYS A N 1
ATOM 2118 C CA . LYS A 1 254 ? -22.390 18.247 32.333 1.00 74.06 254 LYS A CA 1
ATOM 2119 C C . LYS A 1 254 ? -22.816 18.104 30.868 1.00 74.06 254 LYS A C 1
ATOM 2121 O O . LYS A 1 254 ? -22.459 18.952 30.050 1.00 74.06 254 LYS A O 1
ATOM 2126 N N . GLU A 1 255 ? -23.578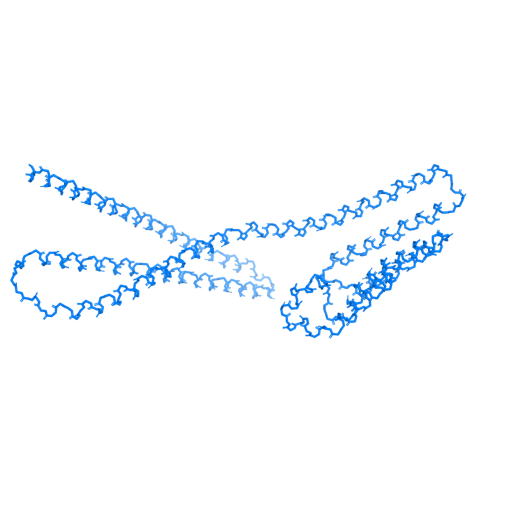 17.065 30.533 1.00 81.56 255 GLU A N 1
ATOM 2127 C CA . GLU A 1 255 ? -24.101 16.875 29.172 1.00 81.56 255 GLU A CA 1
ATOM 2128 C C . GLU A 1 255 ? -25.142 17.943 28.803 1.00 81.56 255 GLU A C 1
ATOM 2130 O O . GLU A 1 255 ? -25.092 18.479 27.695 1.00 81.56 255 GLU A O 1
ATOM 2135 N N . LYS A 1 256 ? -26.020 18.345 29.736 1.00 81.62 256 LYS A N 1
ATOM 2136 C CA . LYS A 1 256 ? -26.957 19.466 29.524 1.00 81.62 256 LYS A CA 1
ATOM 2137 C C . LYS A 1 256 ? -26.222 20.777 29.230 1.00 81.62 256 LYS A C 1
ATOM 2139 O O . LYS A 1 256 ? -26.555 21.454 28.259 1.00 81.62 256 LYS A O 1
ATOM 2144 N N . ILE A 1 257 ? -25.177 21.100 29.998 1.00 73.31 257 ILE A N 1
ATOM 2145 C CA . ILE A 1 257 ? -24.346 22.295 29.764 1.00 73.31 257 ILE A CA 1
ATOM 2146 C C . ILE A 1 257 ? -23.672 22.230 28.387 1.00 73.31 257 ILE A C 1
ATOM 2148 O O . ILE A 1 257 ? -23.694 23.206 27.637 1.00 73.31 257 ILE A O 1
ATOM 2152 N N . LYS A 1 258 ? -23.116 21.071 28.013 1.00 80.50 258 LYS A N 1
ATOM 2153 C CA . LYS A 1 258 ? -22.461 20.875 26.713 1.00 80.50 258 LYS A CA 1
ATOM 2154 C C . LYS A 1 258 ? -23.435 21.036 25.543 1.00 80.50 258 LYS A C 1
ATOM 2156 O O . LYS A 1 258 ? -23.091 21.688 24.560 1.00 80.50 258 LYS A O 1
ATOM 2161 N N . LYS A 1 259 ? -24.644 20.479 25.652 1.00 82.56 259 LYS A N 1
ATOM 2162 C CA . LYS A 1 259 ? -25.688 20.598 24.625 1.00 82.56 259 LYS A CA 1
ATOM 2163 C C . LYS A 1 259 ? -26.150 22.048 24.467 1.00 82.56 259 LYS A C 1
ATOM 2165 O O . LYS A 1 259 ? -26.206 22.544 23.347 1.00 82.56 259 LYS A O 1
ATOM 2170 N N . ASN A 1 260 ? -26.366 22.754 25.578 1.00 79.12 260 ASN A N 1
ATOM 2171 C CA . ASN A 1 260 ? -26.713 24.177 25.556 1.00 79.12 260 ASN A CA 1
ATOM 2172 C C . ASN A 1 260 ? -25.608 25.028 24.912 1.00 79.12 260 ASN A C 1
ATOM 2174 O O . ASN A 1 260 ? -25.909 25.938 24.146 1.00 79.12 260 ASN A O 1
ATOM 2178 N N . PHE A 1 261 ? -24.336 24.706 25.163 1.00 75.12 261 PHE A N 1
ATOM 2179 C CA . PHE A 1 261 ? -23.205 25.401 24.548 1.00 75.12 261 PHE A CA 1
ATOM 2180 C C . PHE A 1 261 ? -23.117 25.172 23.030 1.00 75.12 261 PHE A C 1
ATOM 2182 O O . PHE A 1 261 ? -22.854 26.114 22.286 1.00 75.12 261 PHE A O 1
ATOM 2189 N N . MET A 1 262 ? -23.363 23.946 22.554 1.00 77.38 262 MET A N 1
ATOM 2190 C CA . MET A 1 262 ? -23.358 23.639 21.116 1.00 77.38 262 MET A CA 1
ATOM 2191 C C . MET A 1 262 ? -24.523 24.320 20.391 1.00 77.38 262 MET A C 1
ATOM 2193 O O . MET A 1 262 ? -24.292 24.964 19.373 1.00 77.38 262 MET A O 1
ATOM 2197 N N . ASN A 1 263 ? -25.730 24.282 20.966 1.00 77.56 263 ASN A N 1
ATOM 2198 C CA . ASN A 1 263 ? -26.900 24.966 20.407 1.00 77.56 263 ASN A CA 1
ATOM 2199 C C . ASN A 1 263 ? -26.695 26.491 20.358 1.00 77.56 263 ASN A C 1
ATOM 2201 O O . ASN A 1 263 ? -27.015 27.131 19.359 1.00 77.56 263 ASN A O 1
ATOM 2205 N N . ALA A 1 264 ? -26.113 27.077 21.414 1.00 70.44 264 ALA A N 1
ATOM 2206 C CA . ALA A 1 264 ? -25.775 28.498 21.435 1.00 70.44 264 ALA A CA 1
ATOM 2207 C C . ALA A 1 264 ? -24.755 28.846 20.337 1.00 70.44 264 ALA A C 1
ATOM 2209 O O . ALA A 1 264 ? -24.943 29.820 19.613 1.00 70.44 264 ALA A O 1
ATOM 2210 N N . LYS A 1 265 ? -23.722 28.014 20.154 1.00 72.69 265 LYS A N 1
ATOM 2211 C CA . LYS A 1 265 ? -22.702 28.194 19.112 1.00 72.69 265 LYS A CA 1
ATOM 2212 C C . LYS A 1 265 ? -23.275 28.097 17.692 1.00 72.69 265 LYS A C 1
ATOM 2214 O O . LYS A 1 265 ? -22.850 28.849 16.822 1.00 72.69 265 LYS A O 1
ATOM 2219 N N . GLU A 1 266 ? -24.225 27.196 17.467 1.00 75.88 266 GLU A N 1
ATOM 2220 C CA . GLU A 1 266 ? -24.890 27.007 16.174 1.00 75.88 266 GLU A CA 1
ATOM 2221 C C . GLU A 1 266 ? -25.821 28.186 15.851 1.00 75.88 266 GLU A C 1
ATOM 2223 O O . GLU A 1 266 ? -25.730 28.758 14.769 1.00 75.88 266 GLU A O 1
ATOM 2228 N N . SER A 1 267 ? -26.596 28.663 16.834 1.00 69.69 267 SER A N 1
ATOM 2229 C CA . SER A 1 267 ? -27.421 29.876 16.688 1.00 69.69 267 SER A CA 1
ATOM 2230 C C . SER A 1 267 ? -26.600 31.164 16.503 1.00 69.69 267 SER A C 1
ATOM 2232 O O . SER A 1 267 ? -27.031 32.095 15.825 1.00 69.69 267 SER A O 1
ATOM 2234 N N . ALA A 1 268 ? -25.385 31.221 17.061 1.00 61.12 268 ALA A N 1
ATOM 2235 C CA . ALA A 1 268 ? -24.477 32.357 16.913 1.00 61.12 268 ALA A CA 1
ATOM 2236 C C . ALA A 1 268 ? -23.828 32.437 15.519 1.00 61.12 268 ALA A C 1
ATOM 2238 O O . ALA A 1 268 ? -23.346 33.504 15.132 1.00 61.12 268 ALA A O 1
ATOM 2239 N N . LEU A 1 269 ? -23.835 31.347 14.742 1.00 65.44 269 LEU A N 1
ATOM 2240 C CA . LEU A 1 269 ? -23.248 31.318 13.403 1.00 65.44 269 LEU A CA 1
ATOM 2241 C C . LEU A 1 269 ? -24.069 32.131 12.376 1.00 65.44 269 LEU A C 1
ATOM 2243 O O . LEU A 1 269 ? -23.506 32.534 11.358 1.00 65.44 269 LEU A O 1
ATOM 2247 N N . ASP A 1 270 ? -25.323 32.504 12.686 1.00 69.44 270 ASP A N 1
ATOM 2248 C CA . ASP A 1 270 ? -26.295 33.008 11.694 1.00 69.44 270 ASP A CA 1
ATOM 2249 C C . ASP A 1 270 ? -26.522 34.548 11.648 1.00 69.44 270 ASP A C 1
ATOM 2251 O O . ASP A 1 270 ? -26.725 35.105 10.580 1.00 69.44 270 ASP A O 1
ATOM 2255 N N . GLY A 1 271 ? -26.379 35.322 12.743 1.00 60.94 271 GLY A N 1
ATOM 2256 C CA . GLY A 1 271 ? -26.548 36.806 12.692 1.00 60.94 271 GLY A CA 1
ATOM 2257 C C . GLY A 1 271 ? -25.306 37.671 12.980 1.00 60.94 271 GLY A C 1
ATOM 2258 O O . GLY A 1 271 ? -24.923 37.790 14.143 1.00 60.94 271 GLY A O 1
ATOM 2259 N N . SER A 1 272 ? -24.662 38.287 11.976 1.00 66.00 272 SER A N 1
ATOM 2260 C CA . SER A 1 272 ? -23.443 39.111 12.140 1.00 66.00 272 SER A CA 1
ATOM 2261 C C . SER A 1 272 ? -23.680 40.466 12.835 1.00 66.00 272 SER A C 1
ATOM 2263 O O . SER A 1 272 ? -24.674 41.138 12.590 1.00 66.00 272 SER A O 1
ATOM 2265 N N . LEU A 1 273 ? -22.690 40.885 13.637 1.00 56.12 273 LEU A N 1
ATOM 2266 C CA . LEU A 1 273 ? -22.445 42.210 14.247 1.00 56.12 273 LEU A CA 1
ATOM 2267 C C . LEU A 1 273 ? -22.948 42.538 15.673 1.00 56.12 273 LEU A C 1
ATOM 2269 O O . LEU A 1 273 ? -22.220 43.230 16.375 1.00 56.12 273 LEU A O 1
ATOM 2273 N N . LYS A 1 274 ? -24.044 41.976 16.213 1.00 56.03 274 LYS A N 1
ATOM 2274 C CA . LYS A 1 274 ? -24.334 42.064 17.682 1.00 56.03 274 LYS A CA 1
ATOM 2275 C C . LYS A 1 274 ? -23.548 41.037 18.534 1.00 56.03 274 LYS A C 1
ATOM 2277 O O . LYS A 1 274 ? -23.753 40.921 19.741 1.00 56.03 274 LYS A O 1
ATOM 2282 N N . ARG A 1 275 ? -22.627 40.307 17.889 1.00 53.25 275 ARG A N 1
ATOM 2283 C CA . ARG A 1 275 ? -21.969 39.069 18.352 1.00 53.25 275 ARG A CA 1
ATOM 2284 C C . ARG A 1 275 ? -20.935 39.246 19.471 1.00 53.25 275 ARG A C 1
ATOM 2286 O O . ARG A 1 275 ? -20.950 38.487 20.430 1.00 53.25 275 ARG A O 1
ATOM 2293 N N . GLN A 1 276 ? -20.069 40.258 19.424 1.00 56.94 276 GLN A N 1
ATOM 2294 C CA . GLN A 1 276 ? -18.923 40.310 20.352 1.00 56.94 276 GLN A CA 1
ATOM 2295 C C . GLN A 1 276 ? -19.297 40.574 21.821 1.00 56.94 276 GLN A C 1
ATOM 2297 O O . GLN A 1 276 ? -18.614 40.086 22.723 1.00 56.94 276 GLN A O 1
ATOM 2302 N N . GLN A 1 277 ? -20.378 41.316 22.079 1.00 63.41 277 GLN A N 1
ATOM 2303 C CA . GLN A 1 277 ? -20.784 41.674 23.446 1.00 63.41 277 GLN A CA 1
ATOM 2304 C C . GLN A 1 277 ? -21.653 40.600 24.121 1.00 63.41 277 GLN A C 1
ATOM 2306 O O . GLN A 1 277 ? -21.612 40.451 25.345 1.00 63.41 277 GLN A O 1
ATOM 2311 N N . LEU A 1 278 ? -22.432 39.837 23.344 1.00 65.06 278 LEU A N 1
ATOM 2312 C CA . LEU A 1 278 ? -23.250 38.747 23.885 1.00 65.06 278 LEU A CA 1
ATOM 2313 C C . LEU A 1 278 ? -22.385 37.519 24.206 1.00 65.06 278 LEU A C 1
ATOM 2315 O O . LEU A 1 278 ? -22.533 36.931 25.280 1.00 65.06 278 LEU A O 1
ATOM 2319 N N . ASP A 1 279 ? -21.414 37.210 23.342 1.00 68.12 279 ASP A N 1
ATOM 2320 C CA . ASP A 1 279 ? -20.490 36.088 23.536 1.00 68.12 279 ASP A CA 1
ATOM 2321 C C . ASP A 1 279 ? -19.615 36.269 24.781 1.00 68.12 279 ASP A C 1
ATOM 2323 O O . ASP A 1 279 ? -19.394 35.314 25.526 1.00 68.12 279 ASP A O 1
ATOM 2327 N N . THR A 1 280 ? -19.184 37.496 25.092 1.00 73.75 280 THR A N 1
ATOM 2328 C CA . THR A 1 280 ? -18.397 37.765 26.308 1.00 73.75 280 THR A CA 1
ATOM 2329 C C . THR A 1 280 ? -19.218 37.590 27.586 1.00 73.75 280 THR A C 1
ATOM 2331 O O . THR A 1 280 ? -18.724 36.989 28.542 1.00 73.75 280 THR A O 1
ATOM 2334 N N . LYS A 1 281 ? -20.484 38.033 27.620 1.00 77.12 281 LYS A N 1
ATOM 2335 C CA . LYS A 1 281 ? -21.362 37.826 28.791 1.00 77.12 281 LYS A CA 1
ATOM 2336 C C . LYS A 1 281 ? -21.698 36.351 29.014 1.00 77.12 281 LYS A C 1
ATOM 2338 O O . LYS A 1 281 ? -21.645 35.886 30.155 1.00 77.12 281 LYS A O 1
ATOM 2343 N N . ILE A 1 282 ? -22.014 35.609 27.950 1.00 75.75 282 ILE A N 1
ATOM 2344 C CA . ILE A 1 282 ? -22.308 34.171 28.045 1.00 75.75 282 ILE A CA 1
ATOM 2345 C C . ILE A 1 282 ? -21.052 33.408 28.482 1.00 75.75 282 ILE A C 1
ATOM 2347 O O . ILE A 1 282 ? -21.123 32.595 29.405 1.00 75.75 282 ILE A O 1
ATOM 2351 N N . PHE A 1 283 ? -19.889 33.725 27.907 1.00 74.44 283 PHE A N 1
ATOM 2352 C CA . PHE A 1 283 ? -18.621 33.106 28.287 1.00 74.44 283 PHE A CA 1
ATOM 2353 C C . PHE A 1 283 ? -18.262 33.359 29.757 1.00 74.44 283 PHE A C 1
ATOM 2355 O O . PHE A 1 283 ? -17.882 32.420 30.459 1.00 74.44 283 PHE A O 1
ATOM 2362 N N . MET A 1 284 ? -18.445 34.586 30.263 1.00 78.62 284 MET A N 1
ATOM 2363 C CA . MET A 1 284 ? -18.214 34.887 31.682 1.00 78.62 284 MET A CA 1
ATOM 2364 C C . MET A 1 284 ? -19.160 34.113 32.608 1.00 78.62 284 MET A C 1
ATOM 2366 O O . MET A 1 284 ? -18.714 33.604 33.638 1.00 78.62 284 MET A O 1
ATOM 2370 N N . LYS A 1 285 ? -20.442 33.969 32.244 1.00 80.50 285 LYS A N 1
ATOM 2371 C CA . LYS A 1 285 ? -21.414 33.208 33.048 1.00 80.50 285 LYS A CA 1
ATOM 2372 C C . LYS A 1 285 ? -21.066 31.714 33.096 1.00 80.50 285 LYS A C 1
ATOM 2374 O O . LYS A 1 285 ? -21.079 31.121 34.172 1.00 80.50 285 LYS A O 1
ATOM 2379 N N . VAL A 1 286 ? -20.657 31.131 31.965 1.00 72.62 286 VAL A N 1
ATOM 2380 C CA . VAL A 1 286 ? -20.189 29.733 31.889 1.00 72.62 286 VAL A CA 1
ATOM 2381 C C . VAL A 1 286 ? -18.900 29.534 32.694 1.00 72.62 286 VAL A C 1
ATOM 2383 O O . VAL A 1 286 ? -18.786 28.574 33.451 1.00 72.62 286 VAL A O 1
ATOM 2386 N N . GLN A 1 287 ? -17.944 30.461 32.603 1.00 75.81 287 GLN A N 1
ATOM 2387 C CA . GLN A 1 287 ? -16.722 30.449 33.418 1.00 75.81 287 GLN A CA 1
ATOM 2388 C C . GLN A 1 287 ? -17.022 30.492 34.924 1.00 75.81 287 GLN A C 1
ATOM 2390 O O . GLN A 1 287 ? -16.389 29.771 35.697 1.00 75.81 287 GLN A O 1
ATOM 2395 N N . GLN A 1 288 ? -17.991 31.306 35.354 1.00 82.50 288 GLN A N 1
ATOM 2396 C CA . GLN A 1 288 ? -18.412 31.361 36.755 1.00 82.50 288 GLN A CA 1
ATOM 2397 C C . GLN A 1 288 ? -19.047 30.045 37.224 1.00 82.50 288 GLN A C 1
ATOM 2399 O O . GLN A 1 288 ? -18.733 29.587 38.322 1.00 82.50 288 GLN A O 1
ATOM 2404 N N . GLU A 1 289 ? -19.892 29.406 36.411 1.00 77.75 289 GLU A N 1
ATOM 2405 C CA . GLU A 1 289 ? -20.465 28.095 36.750 1.00 77.75 289 GLU A CA 1
ATOM 2406 C C . GLU A 1 289 ? -19.406 26.988 36.804 1.00 77.75 289 GLU A C 1
ATOM 2408 O O . GLU A 1 289 ? -19.413 26.187 37.739 1.00 77.75 289 GLU A O 1
ATOM 2413 N N . ILE A 1 290 ? -18.439 26.985 35.880 1.00 71.81 290 ILE A N 1
ATOM 2414 C CA . ILE A 1 290 ? -17.307 26.046 35.913 1.00 71.81 290 ILE A CA 1
ATOM 2415 C C . ILE A 1 290 ? -16.498 26.224 37.203 1.00 71.81 290 ILE A C 1
ATOM 2417 O O . ILE A 1 290 ? -16.204 25.240 37.880 1.00 71.81 290 ILE A O 1
ATOM 2421 N N . LYS A 1 291 ? -16.204 27.469 37.605 1.00 77.88 291 LYS A N 1
ATOM 2422 C CA . LYS A 1 291 ? -15.496 27.748 38.865 1.00 77.88 291 LYS A CA 1
ATOM 2423 C C . LYS A 1 291 ? -16.270 27.266 40.097 1.00 77.88 291 LYS A C 1
ATOM 2425 O O . LYS A 1 291 ? -15.653 26.715 41.008 1.00 77.88 291 LYS A O 1
ATOM 2430 N N . LYS A 1 292 ? -17.601 27.422 40.124 1.00 79.50 292 LYS A N 1
ATOM 2431 C CA . LYS A 1 292 ? -18.454 26.894 41.209 1.00 79.50 292 LYS A CA 1
ATOM 2432 C C . LYS A 1 292 ? -18.416 25.363 41.271 1.00 79.50 292 LYS A C 1
ATOM 2434 O O . LYS A 1 292 ? -18.283 24.804 42.358 1.00 79.50 292 LYS A O 1
ATOM 2439 N N . LEU A 1 293 ? -18.474 24.685 40.123 1.00 71.50 293 LEU A N 1
ATOM 2440 C CA . LEU A 1 293 ? -18.382 23.221 40.048 1.00 71.50 293 LEU A CA 1
ATOM 2441 C C . LEU A 1 293 ? -17.003 22.706 40.488 1.00 71.50 293 LEU A C 1
ATOM 2443 O O . LEU A 1 293 ? -16.916 21.697 41.188 1.00 71.50 293 LEU A O 1
ATOM 2447 N N . ASP A 1 294 ? -15.925 23.409 40.137 1.00 73.00 294 ASP A N 1
ATOM 2448 C CA . ASP A 1 294 ? -14.574 23.057 40.583 1.00 73.00 294 ASP A CA 1
ATOM 2449 C C . ASP A 1 294 ? -14.384 23.257 42.092 1.00 73.00 294 ASP A C 1
ATOM 2451 O O . ASP A 1 294 ? -13.728 22.437 42.739 1.00 73.00 294 ASP A O 1
ATOM 2455 N N . GLN A 1 295 ? -14.984 24.299 42.679 1.00 76.81 295 GLN A N 1
ATOM 2456 C CA . GLN A 1 295 ? -15.015 24.475 44.135 1.00 76.81 295 GLN A CA 1
ATOM 2457 C C . GLN A 1 295 ? -15.771 23.331 44.821 1.00 76.81 295 GLN A C 1
ATOM 2459 O O . GLN A 1 295 ? -15.213 22.717 45.727 1.00 76.81 295 GLN A O 1
ATOM 2464 N N . GLN A 1 296 ? -16.964 22.963 44.338 1.00 71.81 296 GLN A N 1
ATOM 2465 C CA . GLN A 1 296 ? -17.709 21.813 44.870 1.00 71.81 296 GLN A CA 1
ATOM 2466 C C . GLN A 1 296 ? -16.901 20.514 44.775 1.00 71.81 296 GLN A C 1
ATOM 2468 O O . GLN A 1 296 ? -16.857 19.735 45.724 1.00 71.81 296 GLN A O 1
ATOM 2473 N N . LYS A 1 297 ? -16.194 20.290 43.662 1.00 70.88 297 LYS A N 1
ATOM 2474 C CA . LYS A 1 297 ? -15.335 19.112 43.481 1.00 70.88 297 LYS A CA 1
ATOM 2475 C C . LYS A 1 297 ? -14.167 19.072 44.471 1.00 70.88 297 LYS A C 1
ATOM 2477 O O . LYS A 1 297 ? -13.776 17.985 44.894 1.00 70.88 297 LYS A O 1
ATOM 2482 N N . LYS A 1 298 ? -13.598 20.227 44.838 1.00 72.31 298 LYS A N 1
ATOM 2483 C CA . LYS A 1 298 ? -12.570 20.310 45.888 1.00 72.31 298 LYS A CA 1
ATOM 2484 C C . LYS A 1 298 ? -13.147 19.952 47.259 1.00 72.31 298 LYS A C 1
ATOM 2486 O O . LYS A 1 298 ? -12.517 19.166 47.956 1.00 72.31 298 LYS A O 1
ATOM 2491 N N . THR A 1 299 ? -14.346 20.434 47.591 1.00 70.06 299 THR A N 1
ATOM 2492 C CA . THR A 1 299 ? -15.049 20.078 48.837 1.00 70.06 299 THR A CA 1
ATOM 2493 C C . THR A 1 299 ? -15.389 18.586 48.898 1.00 70.06 299 THR A C 1
ATOM 2495 O O . THR A 1 299 ? -15.194 17.948 49.925 1.00 70.06 299 THR A O 1
ATOM 2498 N N . PHE A 1 300 ? -15.820 17.982 47.785 1.00 63.69 300 PHE A N 1
ATOM 2499 C CA . PHE A 1 300 ? -16.049 16.534 47.730 1.00 63.69 300 PHE A CA 1
ATOM 2500 C C . PHE A 1 300 ? -14.764 15.734 47.939 1.00 63.69 300 PHE A C 1
ATOM 2502 O O . PHE A 1 300 ? -14.779 14.756 48.672 1.00 63.69 300 PHE A O 1
ATOM 2509 N N . LYS A 1 301 ? -13.641 16.159 47.346 1.00 66.81 301 LYS A N 1
ATOM 2510 C CA . LYS A 1 301 ? -12.348 15.492 47.556 1.00 66.81 301 LYS A CA 1
ATOM 2511 C C . LYS A 1 301 ? -11.859 15.564 49.001 1.00 66.81 301 LYS A C 1
ATOM 2513 O O . LYS A 1 301 ? -11.258 14.597 49.452 1.00 66.81 301 LYS A O 1
ATOM 2518 N N . SER A 1 302 ? -12.080 16.681 49.701 1.00 66.00 302 SER A N 1
ATOM 2519 C CA . SER A 1 302 ? -11.704 16.786 51.116 1.00 66.00 302 SER A CA 1
ATOM 2520 C C . SER A 1 302 ? -12.556 15.865 51.992 1.00 66.00 302 SER A C 1
ATOM 2522 O O . SER A 1 302 ? -12.006 15.180 52.849 1.00 66.00 302 SER A O 1
ATOM 2524 N N . ILE A 1 303 ? -13.860 15.765 51.709 1.00 64.19 303 ILE A N 1
ATOM 2525 C CA . ILE A 1 303 ? -14.766 14.829 52.394 1.00 64.19 303 ILE A CA 1
ATOM 2526 C C . ILE A 1 303 ? -14.348 13.374 52.123 1.00 64.19 303 ILE A C 1
ATOM 2528 O O . ILE A 1 303 ? -14.243 12.587 53.055 1.00 64.19 303 ILE A O 1
ATOM 2532 N N . ASP A 1 304 ? -14.020 13.027 50.874 1.00 54.06 304 ASP A N 1
ATOM 2533 C CA . ASP A 1 304 ? -13.538 11.686 50.503 1.00 54.06 304 ASP A CA 1
ATOM 2534 C C . ASP A 1 304 ? -12.251 11.318 51.261 1.00 54.06 304 ASP A C 1
ATOM 2536 O O . ASP A 1 304 ? -12.111 10.209 51.782 1.00 54.06 304 ASP A O 1
ATOM 2540 N N . SER A 1 305 ? -11.303 12.258 51.370 1.00 64.56 305 SER A N 1
ATOM 2541 C CA . SER A 1 305 ? -10.070 12.032 52.132 1.00 64.56 305 SER A CA 1
ATOM 2542 C C . SER A 1 305 ? -10.315 11.870 53.633 1.00 64.56 305 SER A C 1
ATOM 2544 O O . SER A 1 305 ? -9.640 11.062 54.265 1.00 64.56 305 SER A O 1
ATOM 2546 N N . GLU A 1 306 ? -11.296 12.580 54.193 1.00 59.72 306 GLU A N 1
ATOM 2547 C CA . GLU A 1 306 ? -11.674 12.498 55.607 1.00 59.72 306 GLU A CA 1
ATOM 2548 C C . GLU A 1 306 ? -12.396 11.177 55.923 1.00 59.72 306 GLU A C 1
ATOM 2550 O O . GLU A 1 306 ? -12.058 10.500 56.894 1.00 59.72 306 GLU A O 1
ATOM 2555 N N . ILE A 1 307 ? -13.297 10.730 55.040 1.00 54.25 307 ILE A N 1
ATOM 2556 C CA . ILE A 1 307 ? -13.949 9.413 55.123 1.00 54.25 307 ILE A CA 1
ATOM 2557 C C . ILE A 1 307 ? -12.914 8.289 54.997 1.00 54.25 307 ILE A C 1
ATOM 2559 O O . ILE A 1 307 ? -12.954 7.320 55.754 1.00 54.25 307 ILE A O 1
ATOM 2563 N N . THR A 1 308 ? -11.948 8.420 54.083 1.00 58.72 308 THR A N 1
ATOM 2564 C CA . THR A 1 308 ? -10.886 7.416 53.904 1.00 58.72 308 THR A CA 1
ATOM 2565 C C . THR A 1 308 ? -9.957 7.359 55.121 1.00 58.72 308 THR A C 1
ATOM 2567 O O . THR A 1 308 ? -9.578 6.273 55.557 1.00 58.72 308 THR A O 1
ATOM 2570 N N . ALA A 1 309 ? -9.618 8.510 55.712 1.00 62.06 309 ALA A N 1
ATOM 2571 C CA . ALA A 1 309 ? -8.823 8.578 56.936 1.00 62.06 309 ALA A CA 1
ATOM 2572 C C . ALA A 1 309 ? -9.553 7.944 58.134 1.00 62.06 309 ALA A C 1
ATOM 2574 O O . ALA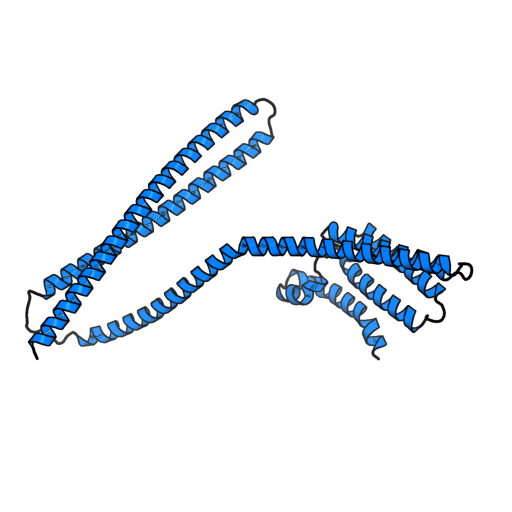 A 1 309 ? -8.948 7.161 58.869 1.00 62.06 309 ALA A O 1
ATOM 2575 N N . ASN A 1 310 ? -10.857 8.198 58.282 1.00 50.94 310 ASN A N 1
ATOM 2576 C CA . ASN A 1 310 ? -11.677 7.574 59.322 1.00 50.94 310 ASN A CA 1
ATOM 2577 C C . ASN A 1 310 ? -11.840 6.063 59.106 1.00 50.94 310 ASN A C 1
ATOM 2579 O O . ASN A 1 310 ? -11.663 5.299 60.048 1.00 50.94 310 ASN A O 1
ATOM 2583 N N . ASN A 1 311 ? -12.077 5.594 57.878 1.00 53.38 311 ASN A N 1
ATOM 2584 C CA . ASN A 1 311 ? -12.163 4.156 57.595 1.00 53.38 311 ASN A CA 1
ATOM 2585 C C . ASN A 1 311 ? -10.846 3.420 57.876 1.00 53.38 311 ASN A C 1
ATOM 2587 O O . ASN A 1 311 ? -10.864 2.306 58.400 1.00 53.38 311 ASN A O 1
ATOM 2591 N N . ASN A 1 312 ? -9.702 4.045 57.589 1.00 56.97 312 ASN A N 1
ATOM 2592 C CA . ASN A 1 312 ? -8.397 3.481 57.929 1.00 56.97 312 ASN A CA 1
ATOM 2593 C C . ASN A 1 312 ? -8.161 3.449 59.449 1.00 56.97 312 ASN A C 1
ATOM 2595 O O . ASN A 1 312 ? -7.557 2.497 59.943 1.00 56.97 312 ASN A O 1
ATOM 2599 N N . SER A 1 313 ? -8.662 4.435 60.205 1.00 54.75 313 SER A N 1
ATOM 2600 C CA . SER A 1 313 ? -8.578 4.425 61.673 1.00 54.75 313 SER A CA 1
ATOM 2601 C C . SER A 1 313 ? -9.467 3.332 62.285 1.00 54.75 313 SER A C 1
ATOM 2603 O O . SER A 1 313 ? -9.013 2.602 63.168 1.00 54.75 313 SER A O 1
ATOM 2605 N N . TYR A 1 314 ? -10.671 3.119 61.742 1.00 56.53 314 TYR A N 1
ATOM 2606 C CA . TYR A 1 314 ? -11.565 2.022 62.127 1.00 56.53 314 TYR A CA 1
ATOM 2607 C C . TYR A 1 314 ? -10.987 0.644 61.778 1.00 56.53 314 TYR A C 1
ATOM 2609 O O . TYR A 1 314 ? -11.045 -0.275 62.598 1.00 56.53 314 TYR A O 1
ATOM 2617 N N . GLN A 1 315 ? -10.373 0.481 60.600 1.00 60.34 315 GLN A N 1
ATOM 2618 C CA . GLN A 1 315 ? -9.678 -0.762 60.240 1.00 60.34 315 GLN A CA 1
ATOM 2619 C C . GLN A 1 315 ? -8.472 -1.027 61.149 1.00 60.34 315 GLN A C 1
ATOM 2621 O O . GLN A 1 315 ? -8.280 -2.162 61.586 1.00 60.34 315 GLN A O 1
ATOM 2626 N N . ALA A 1 316 ? -7.704 0.008 61.503 1.00 52.03 316 ALA A N 1
ATOM 2627 C CA . ALA A 1 316 ? -6.601 -0.110 62.453 1.00 52.03 316 ALA A CA 1
ATOM 2628 C C . ALA A 1 316 ? -7.089 -0.488 63.864 1.00 52.03 316 ALA A C 1
ATOM 2630 O O . ALA A 1 316 ? -6.505 -1.368 64.498 1.00 52.03 316 ALA A O 1
ATOM 2631 N N . GLN A 1 317 ? -8.195 0.098 64.337 1.00 56.66 317 GLN A N 1
ATOM 2632 C CA . GLN A 1 317 ? -8.820 -0.269 65.613 1.00 56.66 317 GLN A CA 1
ATOM 2633 C C . GLN A 1 317 ? -9.370 -1.702 65.603 1.00 56.66 317 GLN A C 1
ATOM 2635 O O . GLN A 1 317 ? -9.199 -2.436 66.578 1.00 56.66 317 GLN A O 1
ATOM 2640 N N . SER A 1 318 ? -9.980 -2.137 64.496 1.00 65.25 318 SER A N 1
ATOM 2641 C CA . SER A 1 318 ? -10.466 -3.512 64.334 1.00 65.25 318 SER A CA 1
ATOM 2642 C C . SER A 1 318 ? -9.319 -4.527 64.343 1.00 65.25 318 SER A C 1
ATOM 2644 O O . SER A 1 318 ? -9.406 -5.553 65.023 1.00 65.25 318 SER A O 1
ATOM 2646 N N . TYR A 1 319 ? -8.213 -4.217 63.661 1.00 64.50 319 TYR A N 1
ATOM 2647 C CA . TYR A 1 319 ? -7.008 -5.043 63.673 1.00 64.50 319 TYR A CA 1
ATOM 2648 C C . TYR A 1 319 ? -6.400 -5.139 65.080 1.00 64.50 319 TYR A C 1
ATOM 2650 O O . TYR A 1 319 ? -6.111 -6.239 65.550 1.00 64.50 319 TYR A O 1
ATOM 2658 N N . LEU A 1 320 ? -6.287 -4.011 65.791 1.00 59.03 320 LEU A N 1
ATOM 2659 C CA . LEU A 1 320 ? -5.780 -3.968 67.165 1.00 59.03 320 LEU A CA 1
ATOM 2660 C C . LEU A 1 320 ? -6.666 -4.777 68.128 1.00 59.03 320 LEU A C 1
ATOM 2662 O O . LEU A 1 320 ? -6.156 -5.537 68.947 1.00 59.03 320 LEU A O 1
ATOM 2666 N N . SER A 1 321 ? -7.992 -4.676 67.995 1.00 68.25 321 SER A N 1
ATOM 2667 C CA . SER A 1 321 ? -8.946 -5.441 68.807 1.00 68.25 321 SER A CA 1
ATOM 2668 C C . SER A 1 321 ? -8.815 -6.954 68.591 1.00 68.25 321 SER A C 1
ATOM 2670 O O . SER A 1 321 ? -8.814 -7.720 69.557 1.00 68.25 321 SER A O 1
ATOM 2672 N N . ASN A 1 322 ? -8.638 -7.393 67.341 1.00 72.81 322 ASN A N 1
ATOM 2673 C CA . ASN A 1 322 ? -8.394 -8.803 67.025 1.00 72.81 322 ASN A CA 1
ATOM 2674 C C . ASN A 1 322 ? -7.042 -9.287 67.562 1.00 72.81 322 ASN A C 1
ATOM 2676 O O . ASN A 1 322 ? -6.956 -10.398 68.082 1.00 72.81 322 ASN A O 1
ATOM 2680 N N . LEU A 1 323 ? -6.003 -8.452 67.490 1.00 67.88 323 LEU A N 1
ATOM 2681 C CA . LEU A 1 323 ? -4.687 -8.772 68.038 1.00 67.88 323 LEU A CA 1
ATOM 2682 C C . LEU A 1 323 ? -4.755 -8.979 69.559 1.00 67.88 323 LEU A C 1
ATOM 2684 O O . LEU A 1 323 ? -4.284 -9.996 70.062 1.00 67.88 323 LEU A O 1
ATOM 2688 N N . ILE A 1 324 ? -5.411 -8.061 70.279 1.00 72.75 324 ILE A N 1
ATOM 2689 C CA . ILE A 1 324 ? -5.617 -8.152 71.733 1.00 72.75 324 ILE A CA 1
ATOM 2690 C C . ILE A 1 324 ? -6.390 -9.426 72.088 1.00 72.75 324 ILE A C 1
ATOM 2692 O O . ILE A 1 324 ? -6.005 -10.149 73.006 1.00 72.75 324 ILE A O 1
ATOM 2696 N N . ARG A 1 325 ? -7.450 -9.743 71.334 1.00 72.62 325 ARG A N 1
ATOM 2697 C CA . ARG A 1 325 ? -8.251 -10.953 71.556 1.00 72.62 325 ARG A CA 1
ATOM 2698 C C . ARG A 1 325 ? -7.424 -12.227 71.357 1.00 72.62 325 ARG A C 1
ATOM 2700 O O . ARG A 1 325 ? -7.509 -13.131 72.181 1.00 72.62 325 ARG A O 1
ATOM 2707 N N . ASN A 1 326 ? -6.595 -12.283 70.317 1.00 76.94 326 ASN A N 1
ATOM 2708 C CA . ASN A 1 326 ? -5.735 -13.437 70.046 1.00 76.94 326 ASN A CA 1
ATOM 2709 C C . ASN A 1 326 ? -4.661 -13.629 71.127 1.00 76.94 326 ASN A C 1
ATOM 2711 O O . ASN A 1 326 ? -4.392 -14.760 71.527 1.00 76.94 326 ASN A O 1
ATOM 2715 N N . VAL A 1 327 ? -4.078 -12.539 71.634 1.00 73.50 327 VAL A N 1
ATOM 2716 C CA . VAL A 1 327 ? -3.110 -12.588 72.742 1.00 73.50 327 VAL A CA 1
ATOM 2717 C C . VAL A 1 327 ? -3.779 -13.056 74.038 1.00 73.50 327 VAL A C 1
ATOM 2719 O O . VAL A 1 327 ? -3.237 -13.923 74.721 1.00 73.50 327 VAL A O 1
ATOM 2722 N N . ALA A 1 328 ? -4.979 -12.557 74.347 1.00 74.38 328 ALA A N 1
ATOM 2723 C CA . ALA A 1 328 ? -5.745 -12.994 75.514 1.00 74.38 328 ALA A CA 1
ATOM 2724 C C . ALA A 1 328 ? -6.100 -14.492 75.447 1.00 74.38 328 ALA A C 1
ATOM 2726 O O . ALA A 1 328 ? -5.903 -15.213 76.423 1.00 74.38 328 ALA A O 1
ATOM 2727 N N . PHE A 1 329 ? -6.538 -14.981 74.280 1.00 79.75 329 PHE A N 1
ATOM 2728 C CA . PHE A 1 329 ? -6.805 -16.408 74.060 1.00 79.75 329 PHE A CA 1
ATOM 2729 C C . PHE A 1 329 ? -5.557 -17.274 74.231 1.00 79.75 329 PHE A C 1
ATOM 2731 O O . PHE A 1 329 ? -5.635 -18.367 74.791 1.00 79.75 329 PHE A O 1
ATOM 2738 N N . LYS A 1 330 ? -4.399 -16.793 73.766 1.00 80.19 330 LYS A N 1
ATOM 2739 C CA . LYS A 1 330 ? -3.133 -17.511 73.919 1.00 80.19 330 LYS A CA 1
ATOM 2740 C C . LYS A 1 330 ? -2.737 -17.636 75.393 1.00 80.19 330 LYS A C 1
ATOM 2742 O O . LYS A 1 330 ? -2.443 -18.741 75.836 1.00 80.19 330 LYS A O 1
ATOM 2747 N N . HIS A 1 331 ? -2.829 -16.551 76.162 1.00 72.50 331 HIS A N 1
ATOM 2748 C CA . HIS A 1 331 ? -2.543 -16.579 77.599 1.00 72.50 331 HIS A CA 1
ATOM 2749 C C . HIS A 1 331 ? -3.515 -17.453 78.395 1.00 72.50 331 HIS A C 1
ATOM 2751 O O . HIS A 1 331 ? -3.090 -18.139 79.317 1.00 72.50 331 HIS A O 1
ATOM 2757 N N . GLN A 1 332 ? -4.800 -17.468 78.035 1.00 79.00 332 GLN A N 1
ATOM 2758 C CA . GLN A 1 332 ? -5.785 -18.335 78.684 1.00 79.00 332 GLN A CA 1
ATOM 2759 C C . GLN A 1 332 ? -5.511 -19.824 78.426 1.00 79.00 332 GLN A C 1
ATOM 2761 O O . GLN A 1 332 ? -5.792 -20.662 79.277 1.00 79.00 332 GLN A O 1
ATOM 2766 N N . LYS A 1 333 ? -4.956 -20.157 77.257 1.00 79.94 333 LYS A N 1
ATOM 2767 C CA . LYS A 1 333 ? -4.574 -21.530 76.917 1.00 79.94 333 LYS A CA 1
ATOM 2768 C C . LYS A 1 333 ? -3.306 -21.973 77.652 1.00 79.94 333 LYS A C 1
ATOM 2770 O O . LYS A 1 333 ? -3.229 -23.122 78.061 1.00 79.94 333 LYS A O 1
ATOM 2775 N N . GLU A 1 334 ? -2.347 -21.066 77.833 1.00 76.94 334 GLU A N 1
ATOM 2776 C CA . GLU A 1 334 ? -1.094 -21.326 78.556 1.00 76.94 334 GLU A CA 1
ATOM 2777 C C . GLU A 1 334 ? -1.281 -21.426 80.078 1.00 76.94 334 GLU A C 1
ATOM 2779 O O . GLU A 1 334 ? -0.491 -22.089 80.730 1.00 76.94 334 GLU A O 1
ATOM 2784 N N . SER A 1 335 ? -2.316 -20.810 80.658 1.00 74.56 335 SER A N 1
ATOM 2785 C CA . SER A 1 335 ? -2.611 -20.918 82.097 1.00 74.56 335 SER A CA 1
ATOM 2786 C C . SER A 1 335 ? -3.426 -22.158 82.487 1.00 74.56 335 SER A C 1
ATOM 2788 O O . SER A 1 335 ? -3.611 -22.415 83.675 1.00 74.56 335 SER A O 1
ATOM 2790 N N . GLN A 1 336 ? -3.929 -22.914 81.506 1.00 74.62 336 GLN A N 1
ATOM 2791 C CA . GLN A 1 336 ? -4.661 -24.173 81.709 1.00 74.62 336 GLN A CA 1
ATOM 2792 C C . GLN A 1 336 ? -3.787 -25.426 81.535 1.00 74.62 336 GLN A C 1
ATOM 2794 O O . GLN A 1 336 ? -4.256 -26.535 81.791 1.00 74.62 336 GLN A O 1
ATOM 2799 N N . THR A 1 337 ? -2.541 -25.248 81.099 1.00 69.38 337 THR A N 1
ATOM 2800 C CA . THR A 1 337 ? -1.481 -26.265 81.034 1.00 69.38 337 THR A CA 1
ATOM 2801 C C . THR A 1 337 ? -0.467 -26.015 82.126 1.00 69.38 337 THR A C 1
ATOM 2803 O O . THR A 1 337 ? -0.053 -27.002 82.770 1.00 69.38 337 THR A O 1
#

Sequence (337 aa):
MLFVVYTSSPILIGVLLVYNNQKLEKHQNFKIQFGSLYANVKTEQFTSYLYNVAFILRRLQFAIMIVFVGNYPCIQIMTQIWVSFMCIFYVFSQKPFIEKSDNITEFFNEMTILLVLCFLTTNVSATSTIDTQYELGFFMIGIIVINILVNFGLFLKVNIFKFYQFIRDFPKLRQKWKQQKYQDQADQIQIEGDEFDKINLTQSNYTTKFEDQSNDSFDTSIQIRIEQKKQERVQIFAQQISEVINKAKFKEAKEKIKKNFMNAKESALDGSLKRQQLDTKIFMKVQQEIKKLDQQKKTFKSIDSEITANNNSYQAQSYLSNLIRNVAFKHQKESQT

Secondary structure (DSSP, 8-state):
-HHHHHHHHHHHHHHHHHHTHHHHHH-HHHHHHHHHHHTTB-TT-HHHHHHHHHHHHHHHHHHHHHHHSTT-HHHHHHHHHHHHHHHHHHHHHH--BSSHHHHHHHHHHHHHHHHHHHHHHHHHSTTS-HHHHHHHHHHHHHHHHHHHHHHHHHHHHHHHHHHHHHHHHHHHHHHHHHHHHHHHHHHHHHHHHHHHHHHHHHHTTTSTT------TTHHHHHHHHHHHHHHHHHHHHHHHHHHHHHHHHHHHHHHHHHHHHHHHHHHHTTS-SSHHHHHHHHHHHHHHHHHHHHHHHHHHHHHHHHHHHHHHHHHHHHHHHHHHHHHHHHHHHHT--

Radius of gyration: 39.08 Å; chains: 1; bounding box: 66×73×112 Å